Protein AF-A0A9D8Q137-F1 (afdb_monomer_lite)

Radius of gyration: 31.07 Å; chains: 1; bounding box: 87×52×89 Å

Structure (mmCIF, N/CA/C/O backbone):
data_AF-A0A9D8Q137-F1
#
_entry.id   AF-A0A9D8Q137-F1
#
loop_
_atom_site.group_PDB
_atom_site.id
_atom_site.type_symbol
_atom_site.label_atom_id
_atom_site.label_alt_id
_atom_site.label_comp_id
_atom_site.label_asym_id
_atom_site.label_entity_id
_atom_site.label_seq_id
_atom_site.pdbx_PDB_ins_code
_atom_site.Cartn_x
_atom_site.Cartn_y
_atom_site.Cartn_z
_atom_site.occupancy
_atom_site.B_iso_or_equiv
_atom_site.auth_seq_id
_atom_site.auth_comp_id
_atom_site.auth_asym_id
_atom_site.auth_atom_id
_atom_site.pdbx_PDB_model_num
ATOM 1 N N . MET A 1 1 ? -63.002 -9.774 61.969 1.00 36.59 1 MET A N 1
ATOM 2 C CA . MET A 1 1 ? -63.591 -11.064 61.534 1.00 36.59 1 MET A CA 1
ATOM 3 C C . MET A 1 1 ? -62.471 -11.811 60.806 1.00 36.59 1 MET A C 1
ATOM 5 O O . MET A 1 1 ? -61.894 -11.196 59.925 1.00 36.59 1 MET A O 1
ATOM 9 N N . ALA A 1 2 ? -61.926 -12.956 61.251 1.00 32.28 2 ALA A N 1
ATOM 10 C CA . ALA A 1 2 ? -62.567 -14.233 61.647 1.00 32.28 2 ALA A CA 1
ATOM 11 C C . ALA A 1 2 ? -63.327 -14.872 60.452 1.00 32.28 2 ALA A C 1
ATOM 13 O O . ALA A 1 2 ? -64.038 -14.122 59.797 1.00 32.28 2 ALA A O 1
ATOM 14 N N . ALA A 1 3 ? -63.298 -16.176 60.108 1.00 35.38 3 ALA A N 1
ATOM 15 C CA . ALA A 1 3 ? -62.565 -17.387 60.563 1.00 35.38 3 ALA A CA 1
ATOM 16 C C . ALA A 1 3 ? -62.717 -18.516 59.467 1.00 35.38 3 ALA A C 1
ATOM 18 O O . ALA A 1 3 ? -63.453 -18.278 58.517 1.00 35.38 3 ALA A O 1
ATOM 19 N N . THR A 1 4 ? -62.146 -19.743 59.474 1.00 35.78 4 THR A N 1
ATOM 20 C CA . THR A 1 4 ? -61.177 -20.426 60.367 1.00 35.78 4 THR A CA 1
ATOM 21 C C . THR A 1 4 ? -60.443 -21.627 59.692 1.00 35.78 4 THR A C 1
ATOM 23 O O . THR A 1 4 ? -61.055 -22.376 58.943 1.00 35.78 4 THR A O 1
ATOM 26 N N . ILE A 1 5 ? -59.143 -21.803 59.988 1.00 37.25 5 ILE A N 1
ATOM 27 C CA . ILE A 1 5 ? -58.414 -23.015 60.473 1.00 37.25 5 ILE A CA 1
ATOM 28 C C . ILE A 1 5 ? -58.848 -24.464 60.073 1.00 37.25 5 ILE A C 1
ATOM 30 O O . ILE A 1 5 ? -60.002 -24.838 60.243 1.00 37.25 5 ILE A O 1
ATOM 34 N N . ARG A 1 6 ? -57.806 -25.309 59.845 1.00 34.94 6 ARG A N 1
ATOM 35 C CA . ARG A 1 6 ? -57.633 -26.806 59.849 1.00 34.94 6 ARG A CA 1
ATOM 36 C C . ARG A 1 6 ? -57.334 -27.433 58.469 1.00 34.94 6 ARG A C 1
ATOM 38 O O . ARG A 1 6 ? -57.870 -26.987 57.471 1.00 34.94 6 ARG A O 1
ATOM 45 N N . ALA A 1 7 ? -56.470 -28.453 58.356 1.00 33.91 7 ALA A N 1
ATOM 46 C CA . ALA A 1 7 ? -55.982 -29.386 59.388 1.00 33.91 7 ALA A CA 1
ATOM 47 C C . ALA A 1 7 ? -54.449 -29.600 59.430 1.00 33.91 7 ALA A C 1
ATOM 49 O O . ALA A 1 7 ? -53.729 -29.318 58.479 1.00 33.91 7 ALA A O 1
ATOM 50 N N . LEU A 1 8 ? -53.978 -30.119 60.572 1.00 36.03 8 LEU A N 1
ATOM 51 C CA . LEU A 1 8 ? -52.586 -30.472 60.873 1.00 36.03 8 LEU A CA 1
ATOM 52 C C . LEU A 1 8 ? -52.373 -31.992 60.806 1.00 36.03 8 LEU A C 1
ATOM 54 O O . LEU A 1 8 ? -53.155 -32.740 61.389 1.00 36.03 8 LEU A O 1
ATOM 58 N N . ALA A 1 9 ? -51.241 -32.409 60.242 1.00 35.03 9 ALA A N 1
ATOM 59 C CA . ALA A 1 9 ? -50.526 -33.648 60.561 1.00 35.03 9 ALA A CA 1
ATOM 60 C C . ALA A 1 9 ? -49.018 -33.395 60.308 1.00 35.03 9 ALA A C 1
ATOM 62 O O . ALA A 1 9 ? -48.677 -32.643 59.404 1.00 35.03 9 ALA A O 1
ATOM 63 N N . GLY A 1 10 ? -48.053 -33.938 61.055 1.00 30.39 10 GLY A N 1
ATOM 64 C CA . GLY A 1 10 ? -48.200 -34.865 62.179 1.00 30.39 10 GLY A CA 1
ATOM 65 C C . GLY A 1 10 ? -46.894 -35.290 62.876 1.00 30.39 10 GLY A C 1
ATOM 66 O O . GLY A 1 10 ? -46.925 -36.327 63.526 1.00 30.39 10 GLY A O 1
ATOM 67 N N . ARG A 1 11 ? -45.799 -34.497 62.813 1.00 36.78 11 ARG A N 1
ATOM 68 C CA . ARG A 1 11 ? -44.490 -34.741 63.498 1.00 36.78 11 ARG A CA 1
ATOM 69 C C . ARG A 1 11 ? -43.723 -36.011 63.020 1.00 36.78 11 ARG A C 1
ATOM 71 O O . ARG A 1 11 ? -44.287 -36.763 62.233 1.00 36.78 11 ARG A O 1
ATOM 78 N N . PRO A 1 12 ? -42.452 -36.261 63.436 1.00 42.50 12 PRO A N 1
ATOM 79 C CA . PRO A 1 12 ? -41.599 -35.530 64.389 1.00 42.50 12 PRO A CA 1
ATOM 80 C C . PRO A 1 12 ? -40.265 -34.998 63.817 1.00 42.50 12 PRO A C 1
ATOM 82 O O . PRO A 1 12 ? -39.946 -35.157 62.644 1.00 42.50 12 PRO A O 1
ATOM 85 N N . ALA A 1 13 ? -39.491 -34.334 64.681 1.00 39.62 13 ALA A N 1
ATOM 86 C CA . ALA A 1 13 ? -38.159 -33.821 64.377 1.00 39.62 13 ALA A CA 1
ATOM 87 C C . ALA A 1 13 ? -37.091 -34.929 64.384 1.00 39.62 13 ALA A C 1
ATOM 89 O O . ALA A 1 13 ? -37.091 -35.783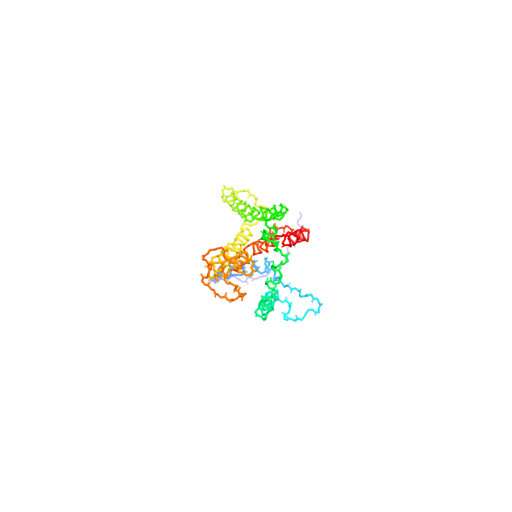 65.268 1.00 39.62 13 ALA A O 1
ATOM 90 N N . GLY A 1 14 ? -36.134 -34.838 63.460 1.00 31.19 14 GLY A N 1
ATOM 91 C CA . GLY A 1 14 ? -34.871 -35.572 63.497 1.00 31.19 14 GLY A CA 1
ATOM 92 C C . GLY A 1 14 ? -33.717 -34.615 63.209 1.00 31.19 14 GLY A C 1
ATOM 93 O O . GLY A 1 14 ? -33.717 -33.952 62.173 1.00 31.19 14 GLY A O 1
ATOM 94 N N . LEU A 1 15 ? -32.748 -34.518 64.126 1.00 38.09 15 LEU A N 1
ATOM 95 C CA . LEU A 1 15 ? -31.484 -33.838 63.842 1.00 38.09 15 LEU A CA 1
ATOM 96 C C . LEU A 1 15 ? -30.715 -34.646 62.792 1.00 38.09 15 LEU A C 1
ATOM 98 O O . LEU A 1 15 ? -30.346 -35.789 63.048 1.00 38.09 15 LEU A O 1
ATOM 102 N N . ALA A 1 16 ? -30.401 -34.020 61.662 1.00 33.78 16 ALA A N 1
ATOM 103 C CA . ALA A 1 16 ? -29.411 -34.518 60.719 1.00 33.78 16 ALA A CA 1
ATOM 104 C C . ALA A 1 16 ? -28.437 -33.383 60.378 1.00 33.78 16 ALA A C 1
ATOM 106 O O . ALA A 1 16 ? -28.690 -32.563 59.496 1.00 33.78 16 ALA A O 1
ATOM 107 N N . LEU A 1 17 ? -27.311 -33.335 61.098 1.00 38.94 17 LEU A N 1
ATOM 108 C CA . LEU A 1 17 ? -26.120 -32.631 60.625 1.00 38.94 17 LEU A CA 1
ATOM 109 C C . LEU A 1 17 ? -25.660 -33.349 59.348 1.00 38.94 17 LEU A C 1
ATOM 111 O O . LEU A 1 17 ? -25.137 -34.458 59.418 1.00 38.94 17 LEU A O 1
ATOM 115 N N . GLY A 1 18 ? -25.898 -32.743 58.187 1.00 31.38 18 GLY A N 1
ATOM 116 C CA . GLY A 1 18 ? -25.672 -33.379 56.891 1.00 31.38 18 GLY A CA 1
ATOM 117 C C . GLY A 1 18 ? -25.216 -32.377 55.843 1.00 31.38 18 GLY A C 1
ATOM 118 O O . GLY A 1 18 ? -26.040 -31.848 55.112 1.00 31.38 18 GLY A O 1
ATOM 119 N N . LEU A 1 19 ? -23.902 -32.135 55.817 1.00 33.25 19 LEU A N 1
ATOM 120 C CA . LEU A 1 19 ? -23.109 -31.631 54.686 1.00 33.25 19 LEU A CA 1
ATOM 121 C C . LEU A 1 19 ? -23.811 -30.636 53.740 1.00 33.25 19 LEU A C 1
ATOM 123 O O . LEU A 1 19 ? -24.444 -31.017 52.755 1.00 33.25 19 LEU A O 1
ATOM 127 N N . LEU A 1 20 ? -23.551 -29.343 53.966 1.00 33.53 20 LEU A N 1
ATOM 128 C CA . LEU A 1 20 ? -23.600 -28.346 52.893 1.00 33.53 20 LEU A CA 1
ATOM 129 C C . LEU A 1 20 ? -22.792 -28.875 51.691 1.00 33.53 20 LEU A C 1
ATOM 131 O O . LEU A 1 20 ? -21.626 -29.236 51.886 1.00 33.53 20 LEU A O 1
ATOM 135 N N . PRO A 1 21 ? -23.343 -28.904 50.463 1.00 38.97 21 PRO A N 1
ATOM 136 C CA . PRO A 1 21 ? -22.529 -29.178 49.292 1.00 38.97 21 PRO A CA 1
ATOM 137 C C . PRO A 1 21 ? -21.500 -28.053 49.161 1.00 38.97 21 PRO A C 1
ATOM 139 O O . PRO A 1 21 ? -21.859 -26.885 49.000 1.00 38.97 21 PRO A O 1
ATOM 142 N N . LEU A 1 22 ? -20.217 -28.409 49.257 1.00 42.88 22 LEU A N 1
ATOM 143 C CA . LEU A 1 22 ? -19.108 -27.506 48.960 1.00 42.88 22 LEU A CA 1
ATOM 144 C C . LEU A 1 22 ? -19.252 -27.044 47.509 1.00 42.88 22 LEU A C 1
ATOM 146 O O . LEU A 1 22 ? -19.010 -27.798 46.570 1.00 42.88 22 LEU A O 1
ATOM 150 N N . TYR A 1 23 ? -19.711 -25.806 47.353 1.00 43.03 23 TYR A N 1
ATOM 151 C CA . TYR A 1 23 ? -20.016 -25.202 46.067 1.00 43.03 23 TYR A CA 1
ATOM 152 C C . TYR A 1 23 ? -18.701 -24.928 45.328 1.00 43.03 23 TYR A C 1
ATOM 154 O O . TYR A 1 23 ? -17.979 -23.984 45.657 1.00 43.03 23 TYR A O 1
ATOM 162 N N . ASP A 1 24 ? -18.353 -25.800 44.379 1.00 48.34 24 ASP A N 1
ATOM 163 C CA . ASP A 1 24 ? -17.080 -25.744 43.657 1.00 48.34 24 ASP A CA 1
ATOM 164 C C . ASP A 1 24 ? -17.042 -24.549 42.695 1.00 48.34 24 ASP A C 1
ATOM 166 O O . ASP A 1 24 ? -17.428 -24.622 41.526 1.00 48.34 24 ASP A O 1
ATOM 170 N N . GLY A 1 25 ? -16.556 -23.422 43.216 1.00 48.81 25 GLY A N 1
ATOM 171 C CA . GLY A 1 25 ? -16.445 -22.155 42.499 1.00 48.81 25 GLY A CA 1
ATOM 172 C C . GLY A 1 25 ? -15.490 -22.165 41.301 1.00 48.81 25 GLY A C 1
ATOM 173 O O . GLY A 1 25 ? -15.373 -21.136 40.639 1.00 48.81 25 GLY A O 1
ATOM 174 N N . ARG A 1 26 ? -14.813 -23.284 40.992 1.00 50.44 26 ARG A N 1
ATOM 175 C CA . ARG A 1 26 ? -13.963 -23.387 39.795 1.00 50.44 26 ARG A CA 1
ATOM 176 C C . ARG A 1 26 ? -14.769 -23.454 38.499 1.00 50.44 26 ARG A C 1
ATOM 178 O O . ARG A 1 26 ? -14.399 -22.837 37.512 1.00 50.44 26 ARG A O 1
ATOM 185 N N . ASN A 1 27 ? -15.917 -24.120 38.520 1.00 47.31 27 ASN A N 1
ATOM 186 C CA . ASN A 1 27 ? -16.646 -24.414 37.282 1.00 47.31 27 ASN A CA 1
ATOM 187 C C . ASN A 1 27 ? -17.484 -23.216 36.792 1.00 47.31 27 ASN A C 1
ATOM 189 O O . ASN A 1 27 ? -17.861 -23.149 35.626 1.00 47.31 27 ASN A O 1
ATOM 193 N N . LEU A 1 28 ? -17.741 -22.237 37.672 1.00 49.06 28 LEU A N 1
ATOM 194 C CA . LEU A 1 28 ? -18.521 -21.035 37.361 1.00 49.06 28 LEU A CA 1
ATOM 195 C C . LEU A 1 28 ? -17.755 -20.007 36.528 1.00 49.06 28 LEU A C 1
ATOM 197 O O . LEU A 1 28 ? -18.359 -19.355 35.675 1.00 49.06 28 LEU A O 1
ATOM 201 N N . TRP A 1 29 ? -16.446 -19.837 36.745 1.00 45.03 29 TRP A N 1
ATOM 202 C CA . TRP A 1 29 ? -15.663 -18.921 35.910 1.00 45.03 29 TRP A CA 1
ATOM 203 C C . TRP A 1 29 ? -15.412 -19.522 34.522 1.00 45.03 29 TRP A C 1
ATOM 205 O O . TRP A 1 29 ? -15.543 -18.800 33.537 1.00 45.03 29 TRP A O 1
ATOM 215 N N . GLU A 1 30 ? -15.184 -20.836 34.420 1.00 49.31 30 GLU A N 1
ATOM 216 C CA . GLU A 1 30 ? -15.087 -21.540 33.132 1.00 49.31 30 GLU A CA 1
ATOM 217 C C . GLU A 1 30 ? -16.387 -21.436 32.329 1.00 49.31 30 GLU A C 1
ATOM 219 O O . GLU A 1 30 ? -16.361 -21.011 31.174 1.00 49.31 30 GLU A O 1
ATOM 224 N N . SER A 1 31 ? -17.542 -21.733 32.941 1.00 51.22 31 SER A N 1
ATOM 225 C CA . SER A 1 31 ? -18.831 -21.648 32.248 1.00 51.22 31 SER A CA 1
ATOM 226 C C . SER A 1 31 ? -19.196 -20.218 31.844 1.00 51.22 31 SER A C 1
ATOM 228 O O . SER A 1 31 ? -19.764 -20.025 30.773 1.00 51.22 31 SER A O 1
ATOM 230 N N . THR A 1 32 ? -18.853 -19.214 32.663 1.00 51.50 32 THR A N 1
ATOM 231 C CA . THR A 1 32 ? -19.157 -17.800 32.369 1.00 51.50 32 THR A CA 1
ATOM 232 C C . THR A 1 32 ? -18.240 -17.223 31.287 1.00 51.50 32 THR A C 1
ATOM 234 O O . THR A 1 32 ? -18.702 -16.441 30.457 1.00 51.50 32 THR A O 1
ATOM 237 N N . LEU A 1 33 ? -16.960 -17.617 31.246 1.00 50.56 33 LEU A N 1
ATOM 238 C CA . LEU A 1 33 ? -16.062 -17.263 30.140 1.00 50.56 33 LEU A CA 1
ATOM 239 C C . LEU A 1 33 ? -16.503 -17.952 28.842 1.00 50.56 33 LEU A C 1
ATOM 241 O O . LEU A 1 33 ? -16.681 -17.279 27.829 1.00 50.56 33 LEU A O 1
ATOM 245 N N . ALA A 1 34 ? -16.784 -19.258 28.886 1.00 50.06 34 ALA A N 1
ATOM 246 C CA . ALA A 1 34 ? -17.213 -20.021 27.716 1.00 50.06 34 ALA A CA 1
ATOM 247 C C . ALA A 1 34 ? -18.549 -19.530 27.124 1.00 50.06 34 ALA A C 1
ATOM 249 O O . ALA A 1 34 ? -18.701 -19.513 25.902 1.00 50.06 34 ALA A O 1
ATOM 250 N N . SER A 1 35 ? -19.510 -19.098 27.953 1.00 47.03 35 SER A N 1
ATOM 251 C CA . SER A 1 35 ? -20.745 -18.472 27.462 1.00 47.03 35 SER A CA 1
ATOM 252 C C . SER A 1 35 ? -20.506 -17.047 26.956 1.00 47.03 35 SER A C 1
ATOM 254 O O . SER A 1 35 ? -20.995 -16.697 25.883 1.00 47.03 35 SER A O 1
ATOM 256 N N . SER A 1 36 ? -19.711 -16.241 27.675 1.00 52.34 36 SER A N 1
ATOM 257 C CA . SER A 1 36 ? -19.356 -14.876 27.263 1.00 52.34 36 SER A CA 1
ATOM 258 C C . SER A 1 36 ? -18.696 -14.852 25.887 1.00 52.34 36 SER A C 1
ATOM 260 O O . SER A 1 36 ? -19.108 -14.066 25.039 1.00 52.34 36 SER A O 1
ATOM 262 N N . ASP A 1 37 ? -17.698 -15.700 25.643 1.00 50.69 37 ASP A N 1
ATOM 263 C CA . ASP A 1 37 ? -16.962 -15.693 24.377 1.00 50.69 37 ASP A CA 1
ATOM 264 C C . ASP A 1 37 ? -17.820 -16.212 23.216 1.00 50.69 37 ASP A C 1
ATOM 266 O O . ASP A 1 37 ? -17.774 -15.650 22.120 1.00 50.69 37 ASP A O 1
ATOM 270 N N . ARG A 1 38 ? -18.672 -17.220 23.459 1.00 44.97 38 ARG A N 1
ATOM 271 C CA . ARG A 1 38 ? -19.523 -17.821 22.420 1.00 44.97 38 ARG A CA 1
ATOM 272 C C . ARG A 1 38 ? -20.711 -16.947 22.007 1.00 44.97 38 ARG A C 1
ATOM 274 O O . ARG A 1 38 ? -21.119 -17.007 20.852 1.00 44.97 38 ARG A O 1
ATOM 281 N N . GLU A 1 39 ? -21.252 -16.129 22.910 1.00 51.50 39 GLU A N 1
ATOM 282 C CA . GLU A 1 39 ? -22.278 -15.131 22.562 1.00 51.50 39 GLU A CA 1
ATOM 283 C C . GLU A 1 39 ? -21.678 -13.833 21.997 1.00 51.50 39 GLU A C 1
ATOM 285 O O . GLU A 1 39 ? -22.301 -13.166 21.171 1.00 51.50 39 GLU A O 1
ATOM 290 N N . ARG A 1 40 ? -20.460 -13.463 22.415 1.00 50.62 40 ARG A N 1
ATOM 291 C CA . ARG A 1 40 ? -19.784 -12.224 21.985 1.00 50.62 40 ARG A CA 1
ATOM 292 C C . ARG A 1 40 ? -19.142 -12.331 20.606 1.00 50.62 40 ARG A C 1
ATOM 294 O O . ARG A 1 40 ? -19.047 -11.324 19.906 1.00 50.62 40 ARG A O 1
ATOM 301 N N . PHE A 1 41 ? -18.739 -13.536 20.216 1.00 47.53 41 PHE A N 1
ATOM 302 C CA . PHE A 1 41 ? -18.266 -13.856 18.877 1.00 47.53 41 PHE A CA 1
ATOM 303 C C . PHE A 1 41 ? -19.142 -14.970 18.291 1.00 47.53 41 PHE A C 1
ATOM 305 O O . PHE A 1 41 ? -18.738 -16.136 18.319 1.00 47.53 41 PHE A O 1
ATOM 312 N N . PRO A 1 42 ? -20.331 -14.649 17.735 1.00 51.66 42 PRO A N 1
ATOM 313 C CA . PRO A 1 42 ? -20.966 -15.577 16.809 1.00 51.66 42 PRO A CA 1
ATOM 314 C C . PRO A 1 42 ? -19.930 -15.929 15.740 1.00 51.66 42 PRO A C 1
ATOM 316 O O . PRO A 1 42 ? -19.272 -15.025 15.215 1.00 51.66 42 PRO A O 1
ATOM 319 N N . GLU A 1 43 ? -19.754 -17.222 15.446 1.00 50.88 43 GLU A N 1
ATOM 320 C CA . GLU A 1 43 ? -18.859 -17.660 14.373 1.00 50.88 43 GLU A CA 1
ATOM 321 C C . GLU A 1 43 ? -19.176 -16.837 13.126 1.00 50.88 43 GLU A C 1
ATOM 323 O O . GLU A 1 43 ? -20.274 -16.948 12.572 1.00 50.88 43 GLU A O 1
ATOM 328 N N . ILE A 1 44 ? -18.226 -16.003 12.694 1.00 52.84 44 ILE A N 1
ATOM 329 C CA . ILE A 1 44 ? -18.363 -15.225 11.465 1.00 52.84 44 ILE A CA 1
ATOM 330 C C . ILE A 1 44 ? -18.176 -16.214 10.318 1.00 52.84 44 ILE A C 1
ATOM 332 O O . ILE A 1 44 ? -17.108 -16.322 9.716 1.00 52.84 44 ILE A O 1
ATOM 336 N N . ARG A 1 45 ? -19.230 -16.987 10.051 1.00 50.72 45 ARG A N 1
ATOM 337 C CA . ARG A 1 45 ? -19.339 -17.793 8.849 1.00 50.72 45 ARG A CA 1
ATOM 338 C C . ARG A 1 45 ? -19.431 -16.815 7.700 1.00 50.72 45 ARG A C 1
ATOM 340 O O . ARG A 1 45 ? -20.441 -16.143 7.506 1.00 50.72 45 ARG A O 1
ATOM 347 N N . PHE A 1 46 ? -18.339 -16.739 6.953 1.00 56.81 46 PHE A N 1
ATOM 348 C CA . PHE A 1 46 ? -18.370 -16.257 5.589 1.00 56.81 46 PHE A CA 1
ATOM 349 C C . PHE A 1 46 ? -19.265 -17.217 4.805 1.00 56.81 46 PHE A C 1
ATOM 351 O O . PHE A 1 46 ? -18.800 -18.239 4.309 1.00 56.81 46 PHE A O 1
ATOM 358 N N . GLU A 1 47 ? -20.564 -16.919 4.765 1.00 61.97 47 GLU A N 1
ATOM 359 C CA . GLU A 1 47 ? -21.506 -17.575 3.863 1.00 61.97 47 GLU A CA 1
ATOM 360 C C . GLU A 1 47 ? -20.974 -17.363 2.436 1.00 61.97 47 GLU A C 1
ATOM 362 O O . GLU A 1 47 ? -20.869 -16.212 1.992 1.00 61.97 47 GLU A O 1
ATOM 367 N N . PRO A 1 48 ? -20.560 -18.428 1.725 1.00 63.72 48 PRO A N 1
ATOM 368 C CA . PRO A 1 48 ? -20.019 -18.279 0.384 1.00 63.72 48 PRO A CA 1
ATOM 369 C C . PRO A 1 48 ? -21.107 -17.741 -0.542 1.00 63.72 48 PRO A C 1
ATOM 371 O O . PRO A 1 48 ? -22.285 -18.057 -0.368 1.00 63.72 48 PRO A O 1
ATOM 374 N N . TYR A 1 49 ? -20.727 -16.977 -1.570 1.00 68.31 49 TYR A N 1
ATOM 375 C CA . TYR A 1 49 ? -21.692 -16.593 -2.602 1.00 68.31 49 TYR A CA 1
ATOM 376 C C . TYR A 1 49 ? -22.379 -17.852 -3.166 1.00 68.31 49 TYR A C 1
ATOM 378 O O . TYR A 1 49 ? -21.684 -18.825 -3.478 1.00 68.31 49 TYR A O 1
ATOM 386 N N . PRO A 1 50 ? -23.719 -17.866 -3.303 1.00 72.69 50 PRO A N 1
ATOM 387 C CA . PRO A 1 50 ? -24.439 -19.048 -3.760 1.00 72.69 50 PRO A CA 1
ATOM 388 C C . PRO A 1 50 ? -23.942 -19.474 -5.148 1.00 72.69 50 PRO A C 1
ATOM 390 O O . PRO A 1 50 ? -23.934 -18.680 -6.087 1.00 72.69 50 PRO A O 1
ATOM 393 N N . GLY A 1 51 ? -23.500 -20.730 -5.260 1.00 76.94 51 GLY A N 1
ATOM 394 C CA . GLY A 1 51 ? -22.876 -21.287 -6.468 1.00 76.94 51 GLY A CA 1
ATOM 395 C C . GLY A 1 51 ? -21.342 -21.208 -6.520 1.00 76.94 51 GLY A C 1
ATOM 396 O O . GLY A 1 51 ? -20.751 -21.723 -7.467 1.00 76.94 51 GLY A O 1
ATOM 397 N N . CYS A 1 52 ? -20.674 -20.617 -5.524 1.00 76.12 52 CYS A N 1
ATOM 398 C CA . CYS A 1 52 ? -19.211 -20.621 -5.441 1.00 76.12 52 CYS A CA 1
ATOM 399 C C . CYS A 1 52 ? -18.681 -22.037 -5.108 1.00 76.12 52 CYS A C 1
ATOM 401 O O . CYS A 1 52 ? -19.179 -22.654 -4.162 1.00 76.12 52 CYS A O 1
ATOM 403 N N . PRO A 1 53 ? -17.680 -22.583 -5.833 1.00 82.31 53 PRO A N 1
ATOM 404 C CA . PRO A 1 53 ? -17.088 -23.873 -5.486 1.00 82.31 53 PRO A CA 1
ATOM 405 C C . PRO A 1 53 ? -16.364 -23.794 -4.128 1.00 82.31 53 PRO A C 1
ATOM 407 O O . PRO A 1 53 ? -15.777 -22.758 -3.813 1.00 82.31 53 PRO A O 1
ATOM 410 N N . PRO A 1 54 ? -16.324 -24.882 -3.333 1.00 77.44 54 PRO A N 1
ATOM 411 C CA . PRO A 1 54 ? -15.859 -24.839 -1.941 1.00 77.44 54 PRO A CA 1
ATOM 412 C C . PRO A 1 54 ? -14.399 -24.387 -1.781 1.00 77.44 54 PRO A C 1
ATOM 414 O O . PRO A 1 54 ? -14.058 -23.777 -0.775 1.00 77.44 54 PRO A O 1
ATOM 417 N N . LEU A 1 55 ? -13.546 -24.605 -2.788 1.00 77.94 55 LEU A N 1
ATOM 418 C CA . LEU A 1 55 ? -12.165 -24.102 -2.802 1.00 77.94 55 LEU A CA 1
ATOM 419 C C . LEU A 1 55 ? -12.087 -22.562 -2.835 1.00 77.94 55 LEU A C 1
ATOM 421 O O . LEU A 1 55 ? -11.136 -21.983 -2.324 1.00 77.94 55 LEU A O 1
ATOM 425 N N . LEU A 1 56 ? -13.081 -21.894 -3.428 1.00 80.94 56 LEU A N 1
ATOM 426 C CA . LEU A 1 56 ? -13.169 -20.434 -3.523 1.00 80.94 56 LEU A CA 1
ATOM 427 C C . LEU A 1 56 ? -14.084 -19.825 -2.447 1.00 80.94 56 LEU A C 1
ATOM 429 O O . LEU A 1 56 ? -14.360 -18.628 -2.495 1.00 80.94 56 LEU A O 1
ATOM 433 N N . ALA A 1 57 ? -14.550 -20.612 -1.473 1.00 81.56 57 ALA A N 1
ATOM 434 C CA . ALA A 1 57 ? -15.297 -20.100 -0.324 1.00 81.56 57 ALA A CA 1
ATOM 435 C C . ALA A 1 57 ? -14.402 -19.324 0.661 1.00 81.56 57 ALA A C 1
ATOM 437 O O . ALA A 1 57 ? -14.844 -18.343 1.255 1.00 81.56 57 ALA A O 1
ATOM 438 N N . ASP A 1 58 ? -13.148 -19.753 0.824 1.00 84.19 58 ASP A N 1
ATOM 439 C CA . ASP A 1 58 ? -12.212 -19.193 1.800 1.00 84.19 58 ASP A CA 1
ATOM 440 C C . ASP A 1 58 ? -11.398 -18.020 1.196 1.00 84.19 58 ASP A C 1
ATOM 442 O O . ASP A 1 58 ? -10.688 -18.211 0.200 1.00 84.19 58 ASP A O 1
ATOM 446 N N . PRO A 1 59 ? -11.447 -16.804 1.782 1.00 84.38 59 PRO A N 1
ATOM 447 C CA . PRO A 1 59 ? -10.709 -15.643 1.280 1.00 84.38 59 PRO A CA 1
ATOM 448 C C . PRO A 1 59 ? -9.180 -15.785 1.384 1.00 84.38 59 PRO A C 1
ATOM 450 O O . PRO A 1 59 ? -8.458 -15.164 0.602 1.00 84.38 59 PRO A O 1
ATOM 453 N N . ILE A 1 60 ? -8.660 -16.605 2.302 1.00 88.44 60 ILE A N 1
ATOM 454 C CA . ILE A 1 60 ? -7.227 -16.921 2.394 1.00 88.44 60 ILE A CA 1
ATOM 455 C C . ILE A 1 60 ? -6.828 -17.774 1.191 1.00 88.44 60 ILE A C 1
ATOM 457 O O . ILE A 1 60 ? -5.830 -17.478 0.533 1.00 88.44 60 ILE A O 1
ATOM 461 N N . VAL A 1 61 ? -7.635 -18.782 0.844 1.00 89.69 61 VAL A N 1
ATOM 462 C CA . VAL A 1 61 ? -7.394 -19.625 -0.338 1.00 89.69 61 VAL A CA 1
ATOM 463 C C . VAL A 1 61 ? -7.482 -18.798 -1.623 1.00 89.69 61 VAL A C 1
ATOM 465 O O . VAL A 1 61 ? -6.606 -18.925 -2.477 1.00 89.69 61 VAL A O 1
ATOM 468 N N . GLN A 1 62 ? -8.447 -17.877 -1.738 1.00 89.44 62 GLN A N 1
ATOM 469 C CA . GLN A 1 62 ? -8.499 -16.915 -2.850 1.00 89.44 62 GLN A CA 1
ATOM 470 C C . GLN A 1 62 ? -7.208 -16.082 -2.952 1.00 89.44 62 GLN A C 1
ATOM 472 O O . GLN A 1 62 ? -6.615 -15.999 -4.029 1.00 89.44 62 GLN A O 1
ATOM 477 N N . CYS A 1 63 ? -6.732 -15.503 -1.842 1.00 90.94 63 CYS A N 1
ATOM 478 C CA . CYS A 1 63 ? -5.483 -14.734 -1.809 1.00 90.94 63 CYS A CA 1
ATOM 479 C C . CYS A 1 63 ? -4.262 -15.574 -2.219 1.00 90.94 63 CYS A C 1
ATOM 481 O O . CYS A 1 63 ? -3.418 -15.097 -2.978 1.00 90.94 63 CYS A O 1
ATOM 483 N N . LEU A 1 64 ? -4.171 -16.825 -1.755 1.00 93.75 64 LEU A N 1
ATOM 484 C CA . LEU A 1 64 ? -3.085 -17.746 -2.104 1.00 93.75 64 LEU A CA 1
ATOM 485 C C . LEU A 1 64 ? -3.126 -18.157 -3.582 1.00 93.75 64 LEU A C 1
ATOM 487 O O . LEU A 1 64 ? -2.079 -18.185 -4.227 1.00 93.75 64 LEU A O 1
ATOM 491 N N . ILE A 1 65 ? -4.313 -18.413 -4.142 1.00 93.62 65 ILE A N 1
ATOM 492 C CA . ILE A 1 65 ? -4.492 -18.691 -5.574 1.00 93.62 65 ILE A CA 1
ATOM 493 C C . ILE A 1 65 ? -4.067 -17.475 -6.405 1.00 93.62 65 ILE A C 1
ATOM 495 O O . ILE A 1 65 ? -3.293 -17.629 -7.347 1.00 93.62 65 ILE A O 1
ATOM 499 N N . LEU A 1 66 ? -4.509 -16.265 -6.046 1.00 92.88 66 LEU A N 1
ATOM 500 C CA . LEU A 1 66 ? -4.121 -15.034 -6.745 1.00 92.88 66 LEU A CA 1
ATOM 501 C C . LEU A 1 66 ? -2.606 -14.797 -6.685 1.00 92.88 66 LEU A C 1
ATOM 503 O O . LEU A 1 66 ? -1.994 -14.490 -7.711 1.00 92.88 66 LEU A O 1
ATOM 507 N N . LEU A 1 67 ? -1.984 -14.992 -5.517 1.00 92.94 67 LEU A N 1
ATOM 508 C CA . LEU A 1 67 ? -0.533 -14.899 -5.347 1.00 92.94 67 LEU A CA 1
ATOM 509 C C . LEU A 1 67 ? 0.202 -15.925 -6.219 1.00 92.94 67 LEU A C 1
ATOM 511 O O . LEU A 1 67 ? 1.161 -15.567 -6.899 1.00 92.94 67 LEU A O 1
ATOM 515 N N . LEU A 1 68 ? -0.246 -17.182 -6.234 1.00 95.00 68 LEU A N 1
ATOM 516 C CA . LEU A 1 68 ? 0.376 -18.252 -7.015 1.00 95.00 68 LEU A CA 1
ATOM 517 C C . LEU A 1 68 ? 0.235 -18.004 -8.522 1.00 95.00 68 LEU A C 1
ATOM 519 O O . LEU A 1 68 ? 1.233 -18.050 -9.236 1.00 95.00 68 LEU A O 1
ATOM 523 N N . VAL A 1 69 ? -0.969 -17.685 -9.004 1.00 95.44 69 VAL A N 1
ATOM 524 C CA . VAL A 1 69 ? -1.241 -17.437 -10.430 1.00 95.44 69 VAL A CA 1
ATOM 525 C C . VAL A 1 69 ? -0.439 -16.240 -10.942 1.00 95.44 69 VAL A C 1
ATOM 527 O O . VAL A 1 69 ? 0.217 -16.344 -11.979 1.00 95.44 69 VAL A O 1
ATOM 530 N N . THR A 1 70 ? -0.420 -15.125 -10.205 1.00 92.94 70 THR A N 1
ATOM 531 C CA . THR A 1 70 ? 0.378 -13.944 -10.589 1.00 92.94 70 THR A CA 1
ATOM 532 C C . THR A 1 70 ? 1.882 -14.222 -10.542 1.00 92.94 70 THR A C 1
ATOM 534 O O . THR A 1 70 ? 2.607 -13.813 -11.447 1.00 92.94 70 THR A O 1
ATOM 537 N N . SER A 1 71 ? 2.357 -14.976 -9.547 1.00 93.00 71 SER A N 1
ATOM 538 C CA . SER A 1 71 ? 3.770 -15.362 -9.432 1.00 93.00 71 SER A CA 1
ATOM 539 C C . SER A 1 71 ? 4.224 -16.257 -10.583 1.00 93.00 71 SER A C 1
ATOM 541 O O . SER A 1 71 ? 5.249 -15.977 -11.199 1.00 93.00 71 SER A O 1
ATOM 543 N N . VAL A 1 72 ? 3.445 -17.292 -10.917 1.00 94.94 72 VAL A N 1
ATOM 544 C CA . VAL A 1 72 ? 3.719 -18.186 -12.052 1.00 94.94 72 VAL A CA 1
ATOM 545 C C . VAL A 1 72 ? 3.697 -17.408 -13.369 1.00 94.94 72 VAL A C 1
ATOM 547 O O . VAL A 1 72 ? 4.595 -17.582 -14.188 1.00 94.94 72 VAL A O 1
ATOM 550 N N . PHE A 1 73 ? 2.739 -16.495 -13.558 1.00 95.38 73 PHE A N 1
ATOM 551 C CA . PHE A 1 73 ? 2.675 -15.653 -14.753 1.00 95.38 73 PHE A CA 1
ATOM 552 C C . PHE A 1 73 ? 3.949 -14.810 -14.950 1.00 95.38 73 PHE A C 1
ATOM 554 O O . PHE A 1 73 ? 4.547 -14.854 -16.025 1.00 95.38 73 PHE A O 1
ATOM 561 N N . PHE A 1 74 ? 4.416 -14.096 -13.920 1.00 92.25 74 PHE A N 1
ATOM 562 C CA . PHE A 1 74 ? 5.633 -13.277 -14.025 1.00 92.25 74 PHE A CA 1
ATOM 563 C C . PHE A 1 74 ? 6.937 -14.089 -14.077 1.00 92.25 74 PHE A C 1
ATOM 565 O O . PHE A 1 74 ? 7.931 -13.585 -14.600 1.00 92.25 74 PHE A O 1
ATOM 572 N N . LEU A 1 75 ? 6.943 -15.331 -13.580 1.00 91.88 75 LEU A N 1
ATOM 573 C CA . LEU A 1 75 ? 8.060 -16.268 -13.746 1.00 91.88 75 LEU A CA 1
ATOM 574 C C . LEU A 1 75 ? 8.162 -16.803 -15.182 1.00 91.88 75 LEU A C 1
ATOM 576 O O . LEU A 1 75 ? 9.264 -16.902 -15.715 1.00 91.88 75 LEU A O 1
ATOM 580 N N . LEU A 1 76 ? 7.029 -17.124 -15.816 1.00 94.69 76 LEU A N 1
ATOM 581 C CA . LEU A 1 76 ? 6.986 -17.615 -17.199 1.00 94.69 76 LEU A CA 1
ATOM 582 C C . LEU A 1 76 ? 7.188 -16.495 -18.231 1.00 94.69 76 LEU A C 1
ATOM 584 O O . LEU A 1 76 ? 7.801 -16.721 -19.272 1.00 94.69 76 LEU A O 1
ATOM 588 N N . PHE A 1 77 ? 6.696 -15.285 -17.945 1.00 94.44 77 PHE A N 1
ATOM 589 C CA . PHE A 1 77 ? 6.710 -14.152 -18.876 1.00 94.44 77 PHE A CA 1
ATOM 590 C C . PHE A 1 77 ? 7.382 -12.897 -18.279 1.00 94.44 77 PHE A C 1
ATOM 592 O O . PHE A 1 77 ? 6.766 -11.828 -18.225 1.00 94.44 77 PHE A O 1
ATOM 599 N N . PRO A 1 78 ? 8.668 -12.960 -17.873 1.00 89.31 78 PRO A N 1
ATOM 600 C CA . PRO A 1 78 ? 9.359 -11.831 -17.242 1.00 89.31 78 PRO A CA 1
ATOM 601 C C . PRO A 1 78 ? 9.474 -10.601 -18.160 1.00 89.31 78 PRO A C 1
ATOM 603 O O . PRO A 1 78 ? 9.564 -9.472 -17.681 1.00 89.31 78 PRO A O 1
ATOM 606 N N . GLY A 1 79 ? 9.398 -10.791 -19.483 1.00 91.19 79 GLY A N 1
ATOM 607 C CA . GLY A 1 79 ? 9.360 -9.701 -20.462 1.00 91.19 79 GLY A CA 1
ATOM 608 C C . GLY A 1 79 ? 8.125 -8.793 -20.367 1.00 91.19 79 GLY A C 1
ATOM 609 O O . GLY A 1 79 ? 8.181 -7.671 -20.863 1.00 91.19 79 GLY A O 1
ATOM 610 N N . VAL A 1 80 ? 7.037 -9.220 -19.709 1.00 92.56 80 VAL A N 1
ATOM 611 C CA . VAL A 1 80 ? 5.829 -8.392 -19.516 1.00 92.56 80 VAL A CA 1
ATOM 612 C C . VAL A 1 80 ? 6.101 -7.219 -18.568 1.00 92.56 80 VAL A C 1
ATOM 614 O O . VAL A 1 80 ? 5.619 -6.117 -18.815 1.00 92.56 80 VAL A O 1
ATOM 617 N N . ASP A 1 81 ? 6.927 -7.415 -17.536 1.00 88.88 81 ASP A N 1
ATOM 618 C CA . ASP A 1 81 ? 7.350 -6.362 -16.596 1.00 88.88 81 ASP A CA 1
ATOM 619 C C . ASP A 1 81 ? 8.171 -5.267 -17.309 1.00 88.88 81 ASP A C 1
ATOM 621 O O . ASP A 1 81 ? 7.917 -4.072 -17.130 1.00 88.88 81 ASP A O 1
ATOM 625 N N . LEU A 1 82 ? 9.073 -5.672 -18.213 1.00 89.94 82 LEU A N 1
ATOM 626 C CA . LEU A 1 82 ? 9.808 -4.762 -19.097 1.00 89.94 82 LEU A CA 1
ATOM 627 C C . LEU A 1 82 ? 8.884 -4.069 -20.109 1.00 89.94 82 LEU A C 1
ATOM 629 O O . LEU A 1 82 ? 8.966 -2.855 -20.280 1.00 89.94 82 LEU A O 1
ATOM 633 N N . TRP A 1 83 ? 8.001 -4.812 -20.781 1.00 92.25 83 TRP A N 1
ATOM 634 C CA . TRP A 1 83 ? 7.070 -4.253 -21.766 1.00 92.25 83 TRP A CA 1
ATOM 635 C C . TRP A 1 83 ? 6.141 -3.205 -21.144 1.00 92.25 83 TRP A C 1
ATOM 637 O O . TRP A 1 83 ? 6.012 -2.110 -21.685 1.00 92.25 83 TRP A O 1
ATOM 647 N N . PHE A 1 84 ? 5.570 -3.493 -19.973 1.00 91.06 84 PHE A N 1
ATOM 648 C CA . PHE A 1 84 ? 4.713 -2.552 -19.257 1.00 91.06 84 PHE A CA 1
ATOM 649 C C . PHE A 1 84 ? 5.501 -1.330 -18.769 1.00 91.06 84 PHE A C 1
ATOM 651 O O . PHE A 1 84 ? 5.053 -0.198 -18.934 1.00 91.06 84 PHE A O 1
ATOM 658 N N . SER A 1 85 ? 6.720 -1.529 -18.253 1.00 90.31 85 SER A N 1
ATOM 659 C CA . SER A 1 85 ? 7.593 -0.426 -17.830 1.00 90.31 85 SER A CA 1
ATOM 660 C C . SER A 1 85 ? 7.973 0.513 -18.987 1.00 90.31 85 SER A C 1
ATOM 662 O O . SER A 1 85 ? 8.052 1.722 -18.773 1.00 90.31 85 SER A O 1
ATOM 664 N N . ARG A 1 86 ? 8.132 0.000 -20.221 1.00 89.44 86 ARG A N 1
ATOM 665 C CA . ARG A 1 86 ? 8.397 0.814 -21.432 1.00 89.44 86 ARG A CA 1
ATOM 666 C C . ARG A 1 86 ? 7.296 1.826 -21.741 1.00 89.44 86 ARG A C 1
ATOM 668 O O . ARG A 1 86 ? 7.616 2.886 -22.265 1.00 89.44 86 ARG A O 1
ATOM 675 N N . LEU A 1 87 ? 6.041 1.560 -21.371 1.00 89.25 87 LEU A N 1
ATOM 676 C CA . LEU A 1 87 ? 4.920 2.487 -21.595 1.00 89.25 87 LEU A CA 1
ATOM 677 C C . LEU A 1 87 ? 5.065 3.811 -20.822 1.00 89.25 87 LEU A C 1
ATOM 679 O O . LEU A 1 87 ? 4.406 4.794 -21.150 1.00 89.25 87 LEU A O 1
ATOM 683 N N . PHE A 1 88 ? 5.925 3.844 -19.800 1.00 87.69 88 PHE A N 1
ATOM 684 C CA . PHE A 1 88 ? 6.133 5.000 -18.926 1.00 87.69 88 PHE A CA 1
ATOM 685 C C . PHE A 1 88 ? 7.482 5.697 -19.141 1.00 87.69 88 PHE A C 1
ATOM 687 O O . PHE A 1 88 ? 7.811 6.617 -18.386 1.00 87.69 88 PHE A O 1
ATOM 694 N N . VAL A 1 89 ? 8.260 5.276 -20.143 1.00 87.75 89 VAL A N 1
ATOM 695 C CA . VAL A 1 89 ? 9.590 5.812 -20.454 1.00 87.75 89 VAL A CA 1
ATOM 696 C C . VAL A 1 89 ? 9.527 6.719 -21.675 1.00 87.75 89 VAL A C 1
ATOM 698 O O . VAL A 1 89 ? 9.059 6.331 -22.738 1.00 87.75 89 VAL A O 1
ATOM 701 N N . ASP A 1 90 ? 10.027 7.935 -21.500 1.00 84.38 90 ASP A N 1
ATOM 702 C CA . ASP A 1 90 ? 10.111 8.975 -22.517 1.00 84.3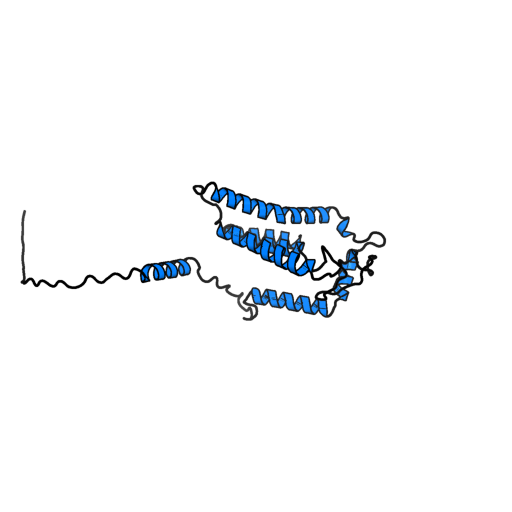8 90 ASP A CA 1
ATOM 703 C C . ASP A 1 90 ? 11.544 9.013 -23.085 1.00 84.38 90 ASP A C 1
ATOM 705 O O . ASP A 1 90 ? 12.496 9.162 -22.301 1.00 84.38 90 ASP A O 1
ATOM 709 N N . PRO A 1 91 ? 11.741 8.856 -24.408 1.00 76.88 91 PRO A N 1
ATOM 710 C CA . PRO A 1 91 ? 13.061 8.897 -25.030 1.00 76.88 91 PRO A CA 1
ATOM 711 C C . PRO A 1 91 ? 13.875 10.131 -24.611 1.00 76.88 91 PRO A C 1
ATOM 713 O O . PRO A 1 91 ? 13.422 11.272 -24.699 1.00 76.88 91 PRO A O 1
ATOM 716 N N . GLY A 1 92 ? 15.092 9.896 -24.112 1.00 72.31 92 GLY A N 1
ATOM 717 C CA . GLY A 1 92 ? 16.011 10.944 -23.646 1.00 72.31 92 GLY A CA 1
ATOM 718 C C . GLY A 1 92 ? 15.663 11.604 -22.302 1.00 72.31 92 GLY A C 1
ATOM 719 O O . GLY A 1 92 ? 16.504 12.314 -21.761 1.00 72.31 92 GLY A O 1
ATOM 720 N N . HIS A 1 93 ? 14.480 11.356 -21.728 1.00 73.06 93 HIS A N 1
ATOM 721 C CA . HIS A 1 93 ? 14.008 12.030 -20.506 1.00 73.06 93 HIS A CA 1
ATOM 722 C C . HIS A 1 93 ? 13.582 11.072 -19.374 1.00 73.06 93 HIS A C 1
ATOM 724 O O . HIS A 1 93 ? 13.063 11.513 -18.341 1.00 73.06 93 HIS A O 1
ATOM 730 N N . GLY A 1 94 ? 13.779 9.763 -19.552 1.00 81.44 94 GLY A N 1
ATOM 731 C CA . GLY A 1 94 ? 13.508 8.741 -18.540 1.00 81.44 94 GLY A CA 1
ATOM 732 C C . GLY A 1 94 ? 12.020 8.602 -18.192 1.00 81.44 94 GLY A C 1
ATOM 733 O O . GLY A 1 94 ? 11.137 8.882 -19.001 1.00 81.44 94 GLY A O 1
ATOM 734 N N . PHE A 1 95 ? 11.714 8.154 -16.973 1.00 82.31 95 PHE A N 1
ATOM 735 C CA . PHE A 1 95 ? 10.337 7.842 -16.572 1.00 82.31 95 PHE A CA 1
ATOM 736 C C . PHE A 1 95 ? 9.442 9.097 -16.494 1.00 82.31 95 PHE A C 1
ATOM 738 O O . PHE A 1 95 ? 9.604 9.959 -15.625 1.00 82.31 95 PHE A O 1
ATOM 745 N N . ALA A 1 96 ? 8.447 9.181 -17.381 1.00 81.00 96 ALA A N 1
ATOM 746 C CA . ALA A 1 96 ? 7.551 10.329 -17.534 1.00 81.00 96 ALA A CA 1
ATOM 747 C C . ALA A 1 96 ? 6.644 10.547 -16.311 1.00 81.00 96 ALA A C 1
ATOM 749 O O . ALA A 1 96 ? 6.430 11.681 -15.881 1.00 81.00 96 ALA A O 1
ATOM 750 N N . VAL A 1 97 ? 6.161 9.460 -15.696 1.00 79.75 97 VAL A N 1
ATOM 751 C CA . VAL A 1 97 ? 5.244 9.492 -14.537 1.00 79.75 97 VAL A CA 1
ATOM 752 C C . VAL A 1 97 ? 5.830 10.285 -13.366 1.00 79.75 97 VAL A C 1
ATOM 754 O O . VAL A 1 97 ? 5.116 11.041 -12.710 1.00 79.75 97 VAL A O 1
ATOM 757 N N . GLY A 1 98 ? 7.148 10.197 -13.149 1.00 77.69 98 GLY A N 1
ATOM 758 C CA . GLY A 1 98 ? 7.850 10.953 -12.108 1.00 77.69 98 GLY A CA 1
ATOM 759 C C . GLY A 1 98 ? 7.893 12.469 -12.343 1.00 77.69 98 GLY A C 1
ATOM 760 O O . GLY A 1 98 ? 8.206 13.221 -11.419 1.00 77.69 98 GLY A O 1
ATOM 761 N N . ARG A 1 99 ? 7.569 12.952 -13.549 1.00 82.25 99 ARG A N 1
ATOM 762 C CA . ARG A 1 99 ? 7.508 14.385 -13.876 1.00 82.25 99 ARG A CA 1
ATOM 763 C C . ARG A 1 99 ? 6.103 14.969 -13.700 1.00 82.25 99 ARG A C 1
ATOM 765 O O . ARG A 1 99 ? 6.005 16.112 -13.259 1.00 82.25 99 ARG A O 1
ATOM 772 N N . ILE A 1 100 ? 5.049 14.182 -13.926 1.00 87.00 100 ILE A N 1
ATOM 773 C CA . ILE A 1 100 ? 3.640 14.611 -13.862 1.00 87.00 100 ILE A CA 1
ATOM 774 C C . ILE A 1 100 ? 3.254 15.069 -12.433 1.00 87.00 100 ILE A C 1
ATOM 776 O O . ILE A 1 100 ? 3.342 14.273 -11.492 1.00 87.00 100 ILE A O 1
ATOM 780 N N . PRO A 1 101 ? 2.777 16.319 -12.233 1.00 89.19 101 PRO A N 1
ATOM 781 C CA . PRO A 1 101 ? 2.424 16.833 -10.904 1.00 89.19 101 PRO A CA 1
ATOM 782 C C . PRO A 1 101 ? 1.309 16.048 -10.203 1.00 89.19 101 PRO A C 1
ATOM 784 O O . PRO A 1 101 ? 1.393 15.819 -9.000 1.00 89.19 101 PRO A O 1
ATOM 787 N N . PHE A 1 102 ? 0.301 15.583 -10.948 1.00 89.31 102 PHE A N 1
ATOM 788 C CA . PHE A 1 102 ? -0.821 14.811 -10.404 1.00 89.31 102 PHE A CA 1
ATOM 789 C C . PHE A 1 102 ? -0.358 13.545 -9.663 1.00 89.31 102 PHE A C 1
ATOM 791 O O . PHE A 1 102 ? -0.668 13.375 -8.486 1.00 89.31 102 PHE A O 1
ATOM 798 N N . PHE A 1 103 ? 0.465 12.702 -10.298 1.00 87.25 103 PHE A N 1
ATOM 799 C CA . PHE A 1 103 ? 0.974 11.477 -9.667 1.00 87.25 103 PHE A CA 1
ATOM 800 C C . PHE A 1 103 ? 1.921 11.754 -8.492 1.00 87.25 103 PHE A C 1
ATOM 802 O O . PHE A 1 103 ? 1.960 10.971 -7.544 1.00 87.25 103 PHE A O 1
ATOM 809 N N . LYS A 1 104 ? 2.648 12.883 -8.494 1.00 89.12 104 LYS A N 1
ATOM 810 C CA . LYS A 1 104 ? 3.397 13.332 -7.308 1.00 89.12 104 LYS A CA 1
ATOM 811 C C . LYS A 1 104 ? 2.457 13.618 -6.139 1.00 89.12 104 LYS A C 1
ATOM 813 O O . LYS A 1 104 ? 2.657 13.043 -5.077 1.00 89.12 104 LYS A O 1
ATOM 818 N N . VAL A 1 105 ? 1.420 14.431 -6.357 1.00 91.81 105 VAL A N 1
ATOM 819 C CA . VAL A 1 105 ? 0.430 14.783 -5.327 1.00 91.81 105 VAL A CA 1
ATOM 820 C C . VAL A 1 105 ? -0.271 13.537 -4.786 1.00 91.81 105 VAL A C 1
ATOM 822 O O . VAL A 1 105 ? -0.320 13.369 -3.573 1.00 91.81 105 VAL A O 1
ATOM 825 N N . VAL A 1 106 ? -0.729 12.622 -5.646 1.00 90.94 106 VAL A N 1
ATOM 826 C CA . VAL A 1 106 ? -1.345 11.350 -5.218 1.00 90.94 106 VAL A CA 1
ATOM 827 C C . VAL A 1 106 ? -0.391 10.529 -4.341 1.00 90.94 106 VAL A C 1
ATOM 829 O O . VAL A 1 106 ? -0.756 10.138 -3.233 1.00 90.94 106 VAL A O 1
ATOM 832 N N . ARG A 1 107 ? 0.860 10.337 -4.778 1.00 88.25 107 ARG A N 1
ATOM 833 C CA . ARG A 1 107 ? 1.890 9.598 -4.027 1.00 88.25 107 ARG A CA 1
ATOM 834 C C . ARG A 1 107 ? 2.244 10.268 -2.692 1.00 88.25 107 ARG A C 1
ATOM 836 O O . ARG A 1 107 ? 2.525 9.574 -1.715 1.00 88.25 107 ARG A O 1
ATOM 843 N N . ASP A 1 108 ? 2.259 11.598 -2.636 1.00 91.31 108 ASP A N 1
ATOM 844 C CA . ASP A 1 108 ? 2.563 12.355 -1.417 1.00 91.31 108 ASP A CA 1
ATOM 845 C C . ASP A 1 108 ? 1.361 12.410 -0.450 1.00 91.31 108 ASP A C 1
ATOM 847 O O . ASP A 1 108 ? 1.566 12.360 0.765 1.00 91.31 108 ASP A O 1
ATOM 851 N N . ILE A 1 109 ? 0.118 12.383 -0.953 1.00 93.12 109 ILE A N 1
ATOM 852 C CA . ILE A 1 109 ? -1.101 12.153 -0.155 1.00 93.12 109 ILE A CA 1
ATOM 853 C C . ILE A 1 109 ? -1.086 10.745 0.443 1.00 93.12 109 ILE A C 1
ATOM 855 O O . ILE A 1 109 ? -1.249 10.620 1.656 1.00 93.12 109 ILE A O 1
ATOM 859 N N . HIS A 1 110 ? -0.833 9.705 -0.363 1.00 92.50 110 HIS A N 1
ATOM 860 C CA . HIS A 1 110 ? -0.726 8.322 0.118 1.00 92.50 110 HIS A CA 1
ATOM 861 C C . HIS A 1 110 ? 0.320 8.206 1.227 1.00 92.50 110 HIS A C 1
ATOM 863 O O . HIS A 1 110 ? 0.016 7.813 2.354 1.00 92.50 110 HIS A O 1
ATOM 869 N N . ARG A 1 111 ? 1.547 8.670 0.948 1.00 91.12 111 ARG A N 1
ATOM 870 C CA . ARG A 1 111 ? 2.634 8.718 1.932 1.00 91.12 111 ARG A CA 1
ATOM 871 C C . ARG A 1 111 ? 2.194 9.423 3.214 1.00 91.12 111 ARG A C 1
ATOM 873 O O . ARG A 1 111 ? 2.451 8.903 4.295 1.00 91.12 111 ARG A O 1
ATOM 880 N N . SER A 1 112 ? 1.512 10.561 3.106 1.00 92.94 112 SER A N 1
ATOM 881 C CA . SER A 1 112 ? 1.027 11.307 4.271 1.00 92.94 112 SER A CA 1
ATOM 882 C C . SER A 1 112 ? -0.020 10.526 5.067 1.00 92.94 112 SER A C 1
ATOM 884 O O . SER A 1 112 ? 0.113 10.401 6.282 1.00 92.94 112 SER A O 1
ATOM 886 N N . ALA A 1 113 ? -1.005 9.916 4.405 1.00 91.62 113 ALA A N 1
ATOM 887 C CA . ALA A 1 113 ? -2.013 9.080 5.053 1.00 91.62 113 ALA A CA 1
ATOM 888 C C . ALA A 1 113 ? -1.381 7.907 5.827 1.00 91.62 113 ALA A C 1
ATOM 890 O O . ALA A 1 113 ? -1.753 7.660 6.976 1.00 91.62 113 ALA A O 1
ATOM 891 N N . THR A 1 114 ? -0.373 7.243 5.246 1.00 89.56 114 THR A N 1
ATOM 892 C CA . THR A 1 114 ? 0.291 6.078 5.864 1.00 89.56 114 THR A CA 1
ATOM 893 C C . THR A 1 114 ? 1.079 6.376 7.143 1.00 89.56 114 THR A C 1
ATOM 895 O O . THR A 1 114 ? 1.355 5.436 7.884 1.00 89.56 114 THR A O 1
ATOM 898 N N . TRP A 1 115 ? 1.405 7.640 7.456 1.00 91.31 115 TRP A N 1
ATOM 899 C CA . TRP A 1 115 ? 1.987 8.010 8.759 1.00 91.31 115 TRP A CA 1
ATOM 900 C C . TRP A 1 115 ? 1.021 8.799 9.652 1.00 91.31 115 TRP A C 1
ATOM 902 O O . TRP A 1 115 ? 0.977 8.549 10.856 1.00 91.31 115 TRP A O 1
ATOM 912 N N . ILE A 1 116 ? 0.197 9.691 9.088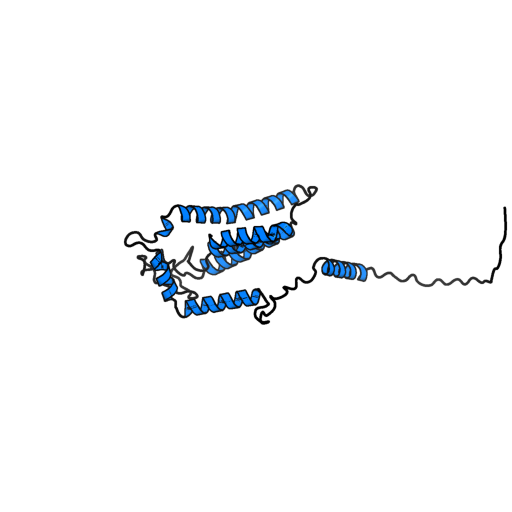 1.00 95.56 116 ILE A N 1
ATOM 913 C CA . ILE A 1 116 ? -0.765 10.500 9.856 1.00 95.56 116 ILE A CA 1
ATOM 914 C C . ILE A 1 116 ? -1.813 9.610 10.529 1.00 95.56 116 ILE A C 1
ATOM 916 O O . ILE A 1 116 ? -2.106 9.810 11.707 1.00 95.56 116 ILE A O 1
ATOM 920 N N . ILE A 1 117 ? -2.360 8.615 9.816 1.00 94.81 117 ILE A N 1
ATOM 921 C CA . ILE A 1 117 ? -3.415 7.752 10.364 1.00 94.81 117 ILE A CA 1
ATOM 922 C C . ILE A 1 117 ? -2.878 6.931 11.555 1.00 94.81 117 ILE A C 1
ATOM 924 O O . ILE A 1 117 ? -3.440 7.072 12.644 1.00 94.81 117 ILE A O 1
ATOM 928 N N . PRO A 1 118 ? -1.764 6.170 11.451 1.00 94.19 118 PRO A N 1
ATOM 929 C CA . PRO A 1 118 ? -1.208 5.445 12.597 1.00 94.19 118 PRO A CA 1
ATOM 930 C C . PRO A 1 118 ? -0.798 6.336 13.774 1.00 94.19 118 PRO A C 1
ATOM 932 O O . PRO A 1 118 ? -1.046 5.975 14.923 1.00 94.19 118 PRO A O 1
ATOM 935 N N . VAL A 1 119 ? -0.208 7.511 13.519 1.00 95.94 119 VAL A N 1
ATOM 936 C CA . VAL A 1 119 ? 0.178 8.451 14.587 1.00 95.94 119 VAL A CA 1
ATOM 937 C C . VAL A 1 119 ? -1.057 9.010 15.300 1.00 95.94 119 VAL A C 1
ATOM 939 O O . VAL A 1 119 ? -1.078 9.059 16.529 1.00 95.94 119 VAL A O 1
ATOM 942 N N . GLY A 1 120 ? -2.117 9.357 14.563 1.00 95.12 120 GLY A N 1
ATOM 943 C CA . GLY A 1 120 ? -3.395 9.772 15.143 1.00 95.12 120 GLY A CA 1
ATOM 944 C C . GLY A 1 120 ? -4.048 8.666 15.980 1.00 95.12 120 GLY A C 1
ATOM 945 O O . GLY A 1 120 ? -4.530 8.923 17.081 1.00 95.12 120 GLY A O 1
ATOM 946 N N . MET A 1 121 ? -4.002 7.419 15.508 1.00 94.19 121 MET A N 1
ATOM 947 C CA . MET A 1 121 ? -4.490 6.248 16.246 1.00 94.19 121 MET A CA 1
ATOM 948 C C . MET A 1 121 ? -3.704 6.005 17.541 1.00 94.19 121 MET A C 1
ATOM 950 O O . MET A 1 121 ? -4.304 5.776 18.592 1.00 94.19 121 MET A O 1
ATOM 954 N N . LEU A 1 122 ? -2.373 6.112 17.496 1.00 94.69 122 LEU A N 1
ATOM 955 C CA . LEU A 1 122 ? -1.518 5.994 18.678 1.00 94.69 122 LEU A CA 1
ATOM 956 C C . LEU A 1 122 ? -1.781 7.130 19.681 1.00 94.69 122 LEU A C 1
ATOM 958 O O . LEU A 1 122 ? -1.877 6.877 20.881 1.00 94.69 122 LEU A O 1
ATOM 962 N N . LEU A 1 123 ? -1.976 8.363 19.204 1.00 94.31 123 LEU A N 1
ATOM 963 C CA . LEU A 1 123 ? -2.353 9.500 20.045 1.00 94.31 123 LEU A CA 1
ATOM 964 C C . LEU A 1 123 ? -3.706 9.270 20.739 1.00 94.31 123 LEU A C 1
ATOM 966 O O . LEU A 1 123 ? -3.826 9.527 21.934 1.00 94.31 123 LEU A O 1
ATOM 970 N N . LEU A 1 124 ? -4.709 8.739 20.032 1.00 92.62 124 LEU A N 1
ATOM 971 C CA . LEU A 1 124 ? -6.011 8.396 20.619 1.00 92.62 124 LEU A CA 1
ATOM 972 C C . LEU A 1 124 ? -5.898 7.296 21.689 1.00 92.62 124 LEU A C 1
ATOM 974 O O . LEU A 1 124 ? -6.558 7.392 22.726 1.00 92.62 124 LEU A O 1
ATOM 978 N N . LEU A 1 125 ? -5.030 6.297 21.489 1.00 92.50 125 LEU A N 1
ATOM 979 C CA . LEU A 1 125 ? -4.717 5.287 22.506 1.00 92.50 125 LEU A CA 1
ATOM 980 C C . LEU A 1 125 ? -4.064 5.913 23.750 1.00 92.50 125 LEU A C 1
ATOM 982 O O . LEU A 1 125 ? -4.530 5.673 24.865 1.00 92.50 125 LEU A O 1
ATOM 986 N N . VAL A 1 126 ? -3.049 6.767 23.578 1.00 93.00 126 VAL A N 1
ATOM 987 C CA . VAL A 1 126 ? -2.385 7.481 24.687 1.00 93.00 126 VAL A CA 1
ATOM 988 C C . VAL A 1 126 ? -3.375 8.372 25.445 1.00 93.00 126 VAL A C 1
ATOM 990 O O . VAL A 1 126 ? -3.428 8.330 26.674 1.00 93.00 126 VAL A O 1
ATOM 993 N N . LEU A 1 127 ? -4.228 9.120 24.738 1.00 91.62 127 LEU A N 1
ATOM 994 C CA . LEU A 1 127 ? -5.277 9.945 25.346 1.00 91.62 127 LEU A CA 1
ATOM 995 C C . LEU A 1 127 ? -6.310 9.109 26.116 1.00 91.62 127 LEU A C 1
ATOM 997 O O . LEU A 1 127 ? -6.799 9.557 27.153 1.00 91.62 127 LEU A O 1
ATOM 1001 N N . LYS A 1 128 ? -6.630 7.893 25.655 1.00 89.94 128 LYS A N 1
ATOM 1002 C CA . LYS A 1 128 ? -7.530 6.978 26.373 1.00 89.94 128 LYS A CA 1
ATOM 1003 C C . LYS A 1 128 ? -6.892 6.410 27.647 1.00 89.94 128 LYS A C 1
ATOM 1005 O O . LYS A 1 128 ? -7.604 6.243 28.635 1.00 89.94 128 LYS A O 1
ATOM 1010 N N . VAL A 1 129 ? -5.580 6.163 27.652 1.00 90.38 129 VAL A N 1
ATOM 1011 C CA . VAL A 1 129 ? -4.830 5.785 28.865 1.00 90.38 129 VAL A CA 1
ATOM 1012 C C . VAL A 1 129 ? -4.753 6.956 29.853 1.00 90.38 129 VAL A C 1
ATOM 1014 O O . VAL A 1 129 ? -4.955 6.753 31.045 1.00 90.38 129 VAL A O 1
ATOM 1017 N N . ALA A 1 130 ? -4.537 8.183 29.370 1.00 91.44 130 ALA A N 1
ATOM 1018 C CA . ALA A 1 130 ? -4.467 9.384 30.208 1.00 91.44 130 ALA A CA 1
ATOM 1019 C C . ALA A 1 130 ? -5.833 9.841 30.768 1.00 91.44 130 ALA A C 1
ATOM 1021 O O . ALA A 1 130 ? -5.889 10.458 31.829 1.00 91.44 130 ALA A O 1
ATOM 1022 N N . MET A 1 131 ? -6.938 9.555 30.069 1.00 91.12 131 MET A N 1
ATOM 1023 C CA . MET A 1 131 ? -8.306 9.919 30.472 1.00 91.12 131 MET A CA 1
ATOM 1024 C C . MET A 1 131 ? -9.245 8.697 30.463 1.00 91.12 131 MET A C 1
ATOM 1026 O O . MET A 1 131 ? -10.192 8.644 29.665 1.00 91.12 131 MET A O 1
ATOM 1030 N N . PRO A 1 132 ? -9.041 7.706 31.355 1.00 86.75 132 PRO A N 1
ATOM 1031 C CA . PRO A 1 132 ? -9.796 6.453 31.342 1.00 86.75 132 PRO A CA 1
ATOM 1032 C C . PRO A 1 132 ? -11.308 6.659 31.525 1.00 86.75 132 PRO A C 1
ATOM 1034 O O . PRO A 1 132 ? -12.091 5.904 30.948 1.00 86.75 132 PRO A O 1
ATOM 1037 N N . TRP A 1 133 ? -11.721 7.715 32.234 1.00 86.94 133 TRP A N 1
ATOM 1038 C CA . TRP A 1 133 ? -13.121 8.097 32.472 1.00 86.94 133 TRP A CA 1
ATOM 1039 C C . TRP A 1 133 ? -13.894 8.549 31.220 1.00 86.94 133 TRP A C 1
ATOM 1041 O O . TRP A 1 133 ? -15.124 8.513 31.221 1.00 86.94 133 TRP A O 1
ATOM 1051 N N . ARG A 1 134 ? -13.225 8.963 30.132 1.00 82.94 134 ARG A N 1
ATOM 1052 C CA . ARG A 1 134 ? -13.921 9.309 28.879 1.00 82.94 134 ARG A CA 1
ATOM 1053 C C . ARG A 1 134 ? -14.339 8.036 28.135 1.00 82.94 134 ARG A C 1
ATOM 1055 O O . ARG A 1 134 ? -13.528 7.126 27.942 1.00 82.94 134 ARG A O 1
ATOM 1062 N N . ARG A 1 135 ? -15.594 7.968 27.674 1.00 78.81 135 ARG A N 1
ATOM 1063 C CA . ARG A 1 135 ? -16.057 6.885 26.785 1.00 78.81 135 ARG A CA 1
ATOM 1064 C C . ARG A 1 135 ? -15.235 6.912 25.492 1.00 78.81 135 ARG A C 1
ATOM 1066 O O . ARG A 1 135 ? -15.066 7.975 24.900 1.00 78.81 135 ARG A O 1
ATOM 1073 N N . ALA A 1 136 ? -14.707 5.761 25.085 1.00 79.06 136 ALA A N 1
ATOM 1074 C CA . ALA A 1 136 ? -14.016 5.630 23.807 1.00 79.06 136 ALA A CA 1
ATOM 1075 C C . ALA A 1 136 ? -15.054 5.471 22.685 1.00 79.06 136 ALA A C 1
ATOM 1077 O O . ALA A 1 136 ? -16.052 4.782 22.877 1.00 79.06 136 ALA A O 1
ATOM 1078 N N . LEU A 1 137 ? -14.823 6.112 21.536 1.00 78.12 137 LEU A N 1
ATOM 1079 C CA . LEU A 1 137 ? -15.693 5.986 20.357 1.00 78.12 137 LEU A CA 1
ATOM 1080 C C . LEU A 1 137 ? -15.481 4.657 19.610 1.00 78.12 137 LEU A C 1
ATOM 1082 O O . LEU A 1 137 ? -16.388 4.184 18.936 1.00 78.12 137 LEU A O 1
ATOM 1086 N N . VAL A 1 138 ? -14.287 4.077 19.739 1.00 83.00 138 VAL A N 1
ATOM 1087 C CA . VAL A 1 138 ? -13.855 2.800 19.155 1.00 83.00 138 VAL A CA 1
ATOM 1088 C C . VAL A 1 138 ? -13.036 2.061 20.218 1.00 83.00 138 VAL A C 1
ATOM 1090 O O . VAL A 1 138 ? -12.380 2.708 21.044 1.00 83.00 138 VAL A O 1
ATOM 1093 N N . GLU A 1 139 ? -13.089 0.729 20.255 1.00 86.75 139 GLU A N 1
ATOM 1094 C CA . GLU A 1 139 ? -12.401 -0.040 21.293 1.00 86.75 139 GLU A CA 1
ATOM 1095 C C . GLU A 1 139 ? -10.869 -0.032 21.091 1.00 86.75 139 GLU A C 1
ATOM 1097 O O . GLU A 1 139 ? -10.395 -0.194 19.964 1.00 86.75 139 GLU A O 1
ATOM 1102 N N . PRO A 1 140 ? -10.053 0.082 22.162 1.00 88.56 140 PRO A N 1
ATOM 1103 C CA . PRO A 1 140 ? -8.590 0.043 22.055 1.00 88.56 140 PRO A CA 1
ATOM 1104 C C . PRO A 1 140 ? -8.034 -1.193 21.333 1.00 88.56 140 PRO A C 1
ATOM 1106 O O . PRO A 1 140 ? -7.000 -1.097 20.676 1.00 88.56 140 PRO A O 1
ATOM 1109 N N . ARG A 1 141 ? -8.723 -2.343 21.417 1.00 90.62 141 ARG A N 1
ATOM 1110 C CA . ARG A 1 141 ? -8.332 -3.576 20.712 1.00 90.62 141 ARG A CA 1
ATOM 1111 C C . ARG A 1 141 ? -8.344 -3.399 19.187 1.00 90.62 141 ARG A C 1
ATOM 1113 O O . ARG A 1 141 ? -7.464 -3.921 18.513 1.00 90.62 141 ARG A O 1
ATOM 1120 N N . ASP A 1 142 ? -9.301 -2.635 18.658 1.00 90.38 142 ASP A N 1
ATOM 1121 C CA . ASP A 1 142 ? -9.502 -2.468 17.218 1.00 90.38 142 ASP A CA 1
ATOM 1122 C C . ASP A 1 142 ? -8.398 -1.561 16.645 1.00 90.38 142 ASP A C 1
ATOM 1124 O O . ASP A 1 142 ? -7.825 -1.847 15.592 1.00 90.38 142 ASP A O 1
ATOM 1128 N N . PHE A 1 143 ? -8.008 -0.522 17.398 1.00 92.50 143 PHE A N 1
ATOM 1129 C CA . PHE A 1 143 ? -6.816 0.279 17.105 1.00 92.50 143 PHE A CA 1
ATOM 1130 C C . PHE A 1 143 ? -5.544 -0.582 17.096 1.00 92.50 143 PHE A C 1
ATOM 1132 O O . PHE A 1 143 ? -4.757 -0.482 16.157 1.00 92.50 143 PHE A O 1
ATOM 1139 N N . TRP A 1 144 ? -5.341 -1.447 18.098 1.00 93.81 144 TRP A N 1
ATOM 1140 C CA . TRP A 1 144 ? -4.176 -2.339 18.145 1.00 93.81 144 TRP A CA 1
ATOM 1141 C C . TRP A 1 144 ? -4.152 -3.358 17.002 1.00 93.81 144 TRP A C 1
ATOM 1143 O O . TRP A 1 144 ? -3.086 -3.596 16.436 1.00 93.81 144 TRP A O 1
ATOM 1153 N N . PHE A 1 145 ? -5.296 -3.918 16.606 1.00 94.50 145 PHE A N 1
ATOM 1154 C CA . PHE A 1 145 ? -5.404 -4.806 15.444 1.00 94.50 145 PHE A CA 1
ATOM 1155 C C . PHE A 1 145 ? -4.971 -4.102 14.146 1.00 94.50 145 PHE A C 1
ATOM 1157 O O . PHE A 1 145 ? -4.120 -4.593 13.401 1.00 94.50 145 PHE A O 1
ATOM 1164 N N . VAL A 1 146 ? -5.491 -2.901 13.896 1.00 95.19 146 VAL A N 1
ATOM 1165 C CA . VAL A 1 146 ? -5.159 -2.129 12.690 1.00 95.19 146 VAL A CA 1
ATOM 1166 C C . VAL A 1 146 ? -3.703 -1.628 12.704 1.00 95.19 146 VAL A C 1
ATOM 1168 O O . VAL A 1 146 ? -3.026 -1.673 11.678 1.00 95.19 146 VAL A O 1
ATOM 1171 N N . LEU A 1 147 ? -3.171 -1.206 13.856 1.00 96.12 147 LEU A N 1
ATOM 1172 C CA . LEU A 1 147 ? -1.768 -0.785 13.982 1.00 96.12 147 LEU A CA 1
ATOM 1173 C C . LEU A 1 147 ? -0.786 -1.957 13.827 1.00 96.12 147 LEU A C 1
ATOM 1175 O O . LEU A 1 147 ? 0.221 -1.831 13.127 1.00 96.12 147 LEU A O 1
ATOM 1179 N N . SER A 1 148 ? -1.074 -3.103 14.451 1.00 96.00 148 SER A N 1
ATOM 1180 C CA . SER A 1 148 ? -0.216 -4.293 14.369 1.00 96.00 148 SER A CA 1
ATOM 1181 C C . SER A 1 148 ? -0.193 -4.889 12.964 1.00 96.00 148 SER A C 1
ATOM 1183 O O . SER A 1 148 ? 0.879 -5.258 12.492 1.00 96.00 148 SER A O 1
ATOM 1185 N N . THR A 1 149 ? -1.319 -4.902 12.244 1.00 95.00 149 THR A N 1
ATOM 1186 C CA . THR A 1 149 ? -1.344 -5.347 10.840 1.00 95.00 149 THR A CA 1
ATOM 1187 C C . THR A 1 149 ? -0.496 -4.455 9.928 1.00 95.00 149 THR A C 1
ATOM 1189 O O . THR A 1 149 ? 0.245 -4.998 9.109 1.00 95.00 149 THR A O 1
ATOM 1192 N N . LEU A 1 150 ? -0.486 -3.123 10.102 1.00 94.62 150 LEU A N 1
ATOM 1193 C CA . LEU A 1 150 ? 0.441 -2.248 9.361 1.00 94.62 150 LEU A CA 1
ATOM 1194 C C . LEU A 1 150 ? 1.903 -2.558 9.691 1.00 94.62 150 LEU A C 1
ATOM 1196 O O . LEU A 1 150 ? 2.731 -2.721 8.790 1.00 94.62 150 LEU A O 1
ATOM 1200 N N . ALA A 1 151 ? 2.213 -2.620 10.989 1.00 95.31 151 ALA A N 1
ATOM 1201 C CA . ALA A 1 151 ? 3.568 -2.807 11.485 1.00 95.31 151 ALA A CA 1
ATOM 1202 C C . ALA A 1 151 ? 4.150 -4.155 11.043 1.00 95.31 151 ALA A C 1
ATOM 1204 O O . ALA A 1 151 ? 5.283 -4.205 10.574 1.00 95.31 151 ALA A O 1
ATOM 1205 N N . ILE A 1 152 ? 3.371 -5.235 11.131 1.00 95.25 152 ILE A N 1
ATOM 1206 C CA . ILE A 1 152 ? 3.800 -6.582 10.747 1.00 95.25 152 ILE A CA 1
ATOM 1207 C C . ILE A 1 152 ? 3.839 -6.717 9.221 1.00 95.25 152 ILE A C 1
ATOM 1209 O O . ILE A 1 152 ? 4.880 -7.083 8.683 1.00 95.25 152 ILE A O 1
ATOM 1213 N N . ALA A 1 153 ? 2.756 -6.403 8.500 1.00 91.56 153 ALA A N 1
ATOM 1214 C CA . ALA A 1 153 ? 2.694 -6.665 7.061 1.00 91.56 153 ALA A CA 1
ATOM 1215 C C . ALA A 1 153 ? 3.555 -5.685 6.247 1.00 91.56 153 ALA A C 1
ATOM 1217 O O . ALA A 1 153 ? 4.451 -6.107 5.517 1.00 91.56 153 ALA A O 1
ATOM 1218 N N . SER A 1 154 ? 3.328 -4.375 6.380 1.00 91.88 154 SER A N 1
ATOM 1219 C CA . SER A 1 154 ? 4.071 -3.382 5.593 1.00 91.88 154 SER A CA 1
ATOM 1220 C C . SER A 1 154 ? 5.440 -3.083 6.210 1.00 91.88 154 SER A C 1
ATOM 1222 O O . SER A 1 154 ? 6.445 -3.036 5.500 1.00 91.88 154 SER A O 1
ATOM 1224 N N . GLY A 1 155 ? 5.515 -2.927 7.536 1.00 91.19 155 GLY A N 1
ATOM 1225 C CA . GLY A 1 155 ? 6.770 -2.662 8.248 1.00 91.19 155 GLY A CA 1
ATOM 1226 C C . GLY A 1 155 ? 7.748 -3.840 8.192 1.00 91.19 155 GLY A C 1
ATOM 1227 O O . GLY A 1 155 ? 8.790 -3.748 7.544 1.00 91.19 155 GLY A O 1
ATOM 1228 N N . VAL A 1 156 ? 7.420 -4.949 8.857 1.00 92.69 156 VAL A N 1
ATOM 1229 C CA . VAL A 1 156 ? 8.323 -6.101 8.989 1.00 92.69 156 VAL A CA 1
ATOM 1230 C C . VAL A 1 156 ? 8.399 -6.906 7.692 1.00 92.69 156 VAL A C 1
ATOM 1232 O O . VAL A 1 156 ? 9.469 -6.992 7.098 1.00 92.69 156 VAL A O 1
ATOM 1235 N N . VAL A 1 157 ? 7.294 -7.479 7.217 1.00 91.94 157 VAL A N 1
ATOM 1236 C CA . VAL A 1 157 ? 7.324 -8.422 6.088 1.00 91.94 157 VAL A CA 1
ATOM 1237 C C . VAL A 1 157 ? 7.753 -7.723 4.792 1.00 91.94 157 VAL A C 1
ATOM 1239 O O . VAL A 1 157 ? 8.725 -8.135 4.162 1.00 91.94 157 VAL A O 1
ATOM 1242 N N . VAL A 1 158 ? 7.098 -6.633 4.389 1.00 90.69 158 VAL A N 1
ATOM 1243 C CA . VAL A 1 158 ? 7.407 -5.985 3.102 1.00 90.69 158 VAL A CA 1
ATOM 1244 C C . VAL A 1 158 ? 8.702 -5.170 3.140 1.00 90.69 158 VAL A C 1
ATOM 1246 O O . VAL A 1 158 ? 9.555 -5.369 2.273 1.00 90.69 158 VAL A O 1
ATOM 1249 N N . ASN A 1 159 ? 8.883 -4.259 4.103 1.00 88.94 159 ASN A N 1
ATOM 1250 C CA . ASN A 1 159 ? 10.069 -3.394 4.108 1.00 88.94 159 ASN A CA 1
ATOM 1251 C C . ASN A 1 159 ? 11.316 -4.069 4.717 1.00 88.94 159 ASN A C 1
ATOM 1253 O O . ASN A 1 159 ? 12.381 -3.972 4.110 1.00 88.94 159 ASN A O 1
ATOM 1257 N N . LEU A 1 160 ? 11.225 -4.750 5.870 1.00 86.75 160 LEU A N 1
ATOM 1258 C CA . LEU A 1 160 ? 12.410 -5.362 6.501 1.00 86.75 160 LEU A CA 1
ATOM 1259 C C . LEU A 1 160 ? 12.801 -6.718 5.894 1.00 86.75 160 LEU A C 1
ATOM 1261 O O . LEU A 1 160 ? 13.989 -6.933 5.665 1.00 86.75 160 LEU A O 1
ATOM 1265 N N . VAL A 1 161 ? 11.846 -7.615 5.619 1.00 87.94 161 VAL A N 1
ATOM 1266 C CA . VAL A 1 161 ? 12.145 -8.961 5.090 1.00 87.94 161 VAL A CA 1
ATOM 1267 C C . VAL A 1 161 ? 12.314 -8.945 3.571 1.00 87.94 161 VAL A C 1
ATOM 1269 O O . VAL A 1 161 ? 13.360 -9.372 3.091 1.00 87.94 161 VAL A O 1
ATOM 1272 N N . PHE A 1 162 ? 11.360 -8.426 2.791 1.00 85.50 162 PHE A N 1
ATOM 1273 C CA . PHE A 1 162 ? 11.485 -8.456 1.327 1.00 85.50 162 PHE A CA 1
ATOM 1274 C C . PHE A 1 162 ? 12.421 -7.368 0.771 1.00 85.50 162 PHE A C 1
ATOM 1276 O O . PHE A 1 162 ? 13.477 -7.698 0.226 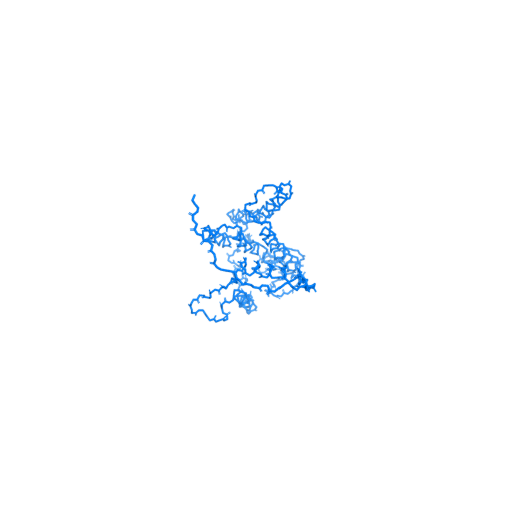1.00 85.50 162 PHE A O 1
ATOM 1283 N N . LYS A 1 163 ? 12.096 -6.074 0.918 1.00 83.00 163 LYS A N 1
ATOM 1284 C CA . LYS A 1 163 ? 12.822 -4.993 0.210 1.00 83.00 163 LYS A CA 1
ATOM 1285 C C . LYS A 1 163 ? 14.319 -4.914 0.496 1.00 83.00 163 LYS A C 1
ATOM 1287 O O . LYS A 1 163 ? 15.069 -4.519 -0.395 1.00 83.00 163 LYS A O 1
ATOM 1292 N N . ASN A 1 164 ? 14.743 -5.238 1.716 1.00 81.00 164 ASN A N 1
ATOM 1293 C CA . ASN A 1 164 ? 16.150 -5.153 2.107 1.00 81.00 164 ASN A CA 1
ATOM 1294 C C . ASN A 1 164 ? 16.976 -6.379 1.685 1.00 81.00 164 ASN A C 1
ATOM 1296 O O . ASN A 1 164 ? 18.194 -6.267 1.628 1.00 81.00 164 ASN A O 1
ATOM 1300 N N . ASN A 1 165 ? 16.341 -7.517 1.371 1.00 83.88 165 ASN A N 1
ATOM 1301 C CA . ASN A 1 165 ? 17.046 -8.782 1.114 1.00 83.88 165 ASN A CA 1
ATOM 1302 C C . ASN A 1 165 ? 16.846 -9.336 -0.310 1.00 83.88 165 ASN A C 1
ATOM 1304 O O . ASN A 1 165 ? 17.582 -10.227 -0.716 1.00 83.88 165 ASN A O 1
ATOM 1308 N N . TRP A 1 166 ? 15.885 -8.825 -1.094 1.00 87.56 166 TRP A N 1
ATOM 1309 C CA . TRP A 1 166 ? 15.650 -9.326 -2.460 1.00 87.56 166 TRP A CA 1
ATOM 1310 C C . TRP A 1 166 ? 16.630 -8.783 -3.510 1.00 87.56 166 TRP A C 1
ATOM 1312 O O . TRP A 1 166 ? 16.884 -9.422 -4.531 1.00 87.56 166 TRP A O 1
ATOM 1322 N N . GLY A 1 167 ? 17.112 -7.554 -3.299 1.00 83.44 167 GLY A N 1
ATOM 1323 C CA . GLY A 1 167 ? 18.088 -6.861 -4.147 1.00 83.44 167 GLY A CA 1
ATOM 1324 C C . GLY A 1 167 ? 17.729 -6.672 -5.629 1.00 83.44 167 GLY A C 1
ATOM 1325 O O . GLY A 1 167 ? 18.591 -6.278 -6.413 1.00 83.44 167 GLY A O 1
ATOM 1326 N N . ARG A 1 168 ? 16.467 -6.888 -6.030 1.00 87.81 168 ARG A N 1
ATOM 1327 C CA . ARG A 1 168 ? 15.965 -6.624 -7.392 1.00 87.81 168 ARG A CA 1
ATOM 1328 C C . ARG A 1 168 ? 16.046 -5.118 -7.728 1.00 87.81 168 ARG A C 1
ATOM 1330 O O . ARG A 1 168 ? 15.442 -4.312 -7.005 1.00 87.81 168 ARG A O 1
ATOM 1337 N N . PRO A 1 169 ? 16.726 -4.709 -8.818 1.00 87.06 169 PRO A N 1
ATOM 1338 C CA . PRO A 1 169 ? 16.733 -3.322 -9.287 1.00 87.06 169 PRO A CA 1
ATOM 1339 C C . PRO A 1 169 ? 15.329 -2.778 -9.599 1.00 87.06 169 PRO A C 1
ATOM 1341 O O . PRO A 1 169 ? 14.394 -3.530 -9.882 1.00 87.06 169 PRO A O 1
ATOM 1344 N N . ARG A 1 170 ? 15.163 -1.451 -9.548 1.00 87.75 170 ARG A N 1
ATOM 1345 C CA . ARG A 1 170 ? 13.956 -0.768 -10.055 1.00 87.75 170 ARG A CA 1
ATOM 1346 C C . ARG A 1 170 ? 14.066 -0.579 -11.571 1.00 87.75 170 ARG A C 1
ATOM 1348 O O . ARG A 1 170 ? 15.186 -0.367 -12.025 1.00 87.75 170 ARG A O 1
ATOM 1355 N N . PRO A 1 171 ? 12.954 -0.548 -12.334 1.00 85.31 171 PRO A N 1
ATOM 1356 C CA . PRO A 1 171 ? 12.998 -0.386 -13.790 1.00 85.31 171 PRO A CA 1
ATOM 1357 C C . PRO A 1 171 ? 13.861 0.790 -14.274 1.00 85.31 171 PRO A C 1
ATOM 1359 O O . PRO A 1 171 ? 14.637 0.626 -15.200 1.00 85.31 171 PRO A O 1
ATOM 1362 N N . PHE A 1 172 ? 13.833 1.946 -13.603 1.00 83.94 172 PHE A N 1
ATOM 1363 C CA . PHE A 1 172 ? 14.661 3.101 -13.991 1.00 83.94 172 PHE A CA 1
ATOM 1364 C C . PHE A 1 172 ? 16.174 2.950 -13.747 1.00 83.94 172 PHE A C 1
ATOM 1366 O O . PHE A 1 172 ? 16.934 3.774 -14.238 1.00 83.94 172 PHE A O 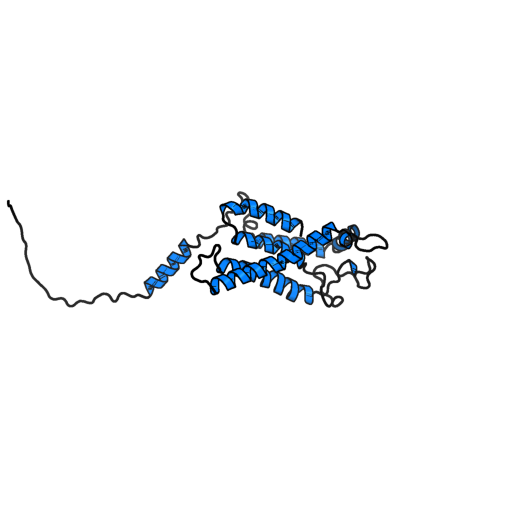1
ATOM 1373 N N . ASN A 1 173 ? 16.612 1.931 -13.002 1.00 85.12 173 ASN A N 1
ATOM 1374 C CA . ASN A 1 173 ? 18.030 1.604 -12.814 1.00 85.12 173 ASN A CA 1
ATOM 1375 C C . ASN A 1 173 ? 18.509 0.501 -13.772 1.00 85.12 173 ASN A C 1
ATOM 1377 O O . ASN A 1 173 ? 19.676 0.124 -13.706 1.00 85.12 173 ASN A O 1
ATOM 1381 N N . VAL A 1 174 ? 17.620 -0.057 -14.599 1.00 88.81 174 VAL A N 1
ATOM 1382 C CA . VAL A 1 174 ? 17.937 -1.182 -15.484 1.00 88.81 174 VAL A CA 1
ATOM 1383 C C . VAL A 1 174 ? 18.507 -0.677 -16.814 1.00 88.81 174 VAL A C 1
ATOM 1385 O O . VAL A 1 174 ? 18.013 0.301 -17.375 1.00 88.81 174 VAL A O 1
ATOM 1388 N N . ASP A 1 175 ? 19.520 -1.370 -17.326 1.00 86.88 175 ASP A N 1
ATOM 1389 C CA . ASP A 1 175 ? 20.204 -1.140 -18.608 1.00 86.88 175 ASP A CA 1
ATOM 1390 C C . ASP A 1 175 ? 19.256 -0.925 -19.800 1.00 86.88 175 ASP A C 1
ATOM 1392 O O . ASP A 1 175 ? 19.391 0.049 -20.541 1.00 86.88 175 ASP A O 1
ATOM 1396 N N . VAL A 1 176 ? 18.208 -1.747 -19.917 1.00 86.94 176 VAL A N 1
ATOM 1397 C CA . VAL A 1 176 ? 17.128 -1.632 -20.922 1.00 86.94 176 VAL A CA 1
ATOM 1398 C C . VAL A 1 176 ? 16.433 -0.254 -20.925 1.00 86.94 176 VAL A C 1
ATOM 1400 O O . VAL A 1 176 ? 15.781 0.104 -21.907 1.00 86.94 176 VAL A O 1
ATOM 1403 N N . PHE A 1 177 ? 16.559 0.520 -19.845 1.00 85.69 177 PHE A N 1
ATOM 1404 C CA . PHE A 1 177 ? 15.955 1.841 -19.654 1.00 85.69 177 PHE A CA 1
ATOM 1405 C C . PHE A 1 177 ? 16.972 2.979 -19.473 1.00 85.69 177 PHE A C 1
ATOM 1407 O O . PHE A 1 177 ? 16.568 4.101 -19.163 1.00 85.69 177 PHE A O 1
ATOM 1414 N N . GLY A 1 178 ? 18.265 2.712 -19.685 1.00 82.94 178 GLY A N 1
ATOM 1415 C CA . GLY A 1 178 ? 19.340 3.697 -19.533 1.00 82.94 178 GLY A CA 1
ATOM 1416 C C . GLY A 1 178 ? 19.903 3.829 -18.113 1.00 82.94 178 GLY A C 1
ATOM 1417 O O . GLY A 1 178 ? 20.476 4.868 -17.799 1.00 82.94 178 GLY A O 1
ATOM 1418 N N . GLY A 1 179 ? 19.720 2.817 -17.258 1.00 85.88 179 GLY A N 1
ATOM 1419 C CA . GLY A 1 179 ? 20.488 2.664 -16.016 1.00 85.88 179 GLY A CA 1
ATOM 1420 C C . GLY A 1 179 ? 21.700 1.734 -16.180 1.00 85.88 179 GLY A C 1
ATOM 1421 O O . GLY A 1 179 ? 21.995 1.282 -17.281 1.00 85.88 179 GLY A O 1
ATOM 1422 N N . ASP A 1 180 ? 22.377 1.417 -15.074 1.00 87.50 180 ASP A N 1
ATOM 1423 C CA . ASP A 1 180 ? 23.639 0.650 -15.078 1.00 87.50 180 ASP A CA 1
ATOM 1424 C C . ASP A 1 180 ? 23.508 -0.802 -14.571 1.00 87.50 180 ASP A C 1
ATOM 1426 O O . ASP A 1 180 ? 24.497 -1.534 -14.511 1.00 87.50 180 ASP A O 1
ATOM 1430 N N . LEU A 1 181 ? 22.315 -1.232 -14.139 1.00 88.56 181 LEU A N 1
ATOM 1431 C CA . LEU A 1 181 ? 22.099 -2.553 -13.531 1.00 88.56 181 LEU A CA 1
ATOM 1432 C C . LEU A 1 181 ? 21.402 -3.519 -14.503 1.00 88.56 181 LEU A C 1
ATOM 1434 O O . LEU A 1 181 ? 20.533 -3.096 -15.263 1.00 88.56 181 LEU A O 1
ATOM 1438 N N . PRO A 1 182 ? 21.697 -4.829 -14.458 1.00 89.81 182 PRO A N 1
ATOM 1439 C CA . PRO A 1 182 ? 20.991 -5.799 -15.286 1.00 89.81 182 PRO A CA 1
ATOM 1440 C C . PRO A 1 182 ? 19.539 -5.976 -14.825 1.00 89.81 182 PRO A C 1
ATOM 1442 O O . PRO A 1 182 ? 19.210 -5.850 -13.639 1.00 89.81 182 PRO A O 1
ATOM 1445 N N . PHE A 1 183 ? 18.660 -6.337 -15.759 1.00 89.00 183 PHE A N 1
ATOM 1446 C CA . PHE A 1 183 ? 17.298 -6.744 -15.427 1.00 89.00 183 PHE A CA 1
ATOM 1447 C C . PHE A 1 183 ? 17.274 -8.005 -14.545 1.00 89.00 183 PHE A C 1
ATOM 1449 O O . PHE A 1 183 ? 17.944 -8.997 -14.829 1.00 89.00 183 PHE A O 1
ATOM 1456 N N . VAL A 1 184 ? 16.432 -7.993 -13.507 1.00 89.94 184 VAL A N 1
ATOM 1457 C CA . VAL A 1 184 ? 16.175 -9.150 -12.637 1.00 89.94 184 VAL A CA 1
ATOM 1458 C C . VAL A 1 184 ? 14.666 -9.378 -12.538 1.00 89.94 184 VAL A C 1
ATOM 1460 O O . VAL A 1 184 ? 13.907 -8.468 -12.183 1.00 89.94 184 VAL A O 1
ATOM 1463 N N . GLY A 1 185 ? 14.236 -10.599 -12.860 1.00 86.75 185 GLY A N 1
ATOM 1464 C CA . GLY A 1 185 ? 12.830 -11.003 -12.850 1.00 86.75 185 GLY A CA 1
ATOM 1465 C C . GLY A 1 185 ? 12.197 -11.016 -11.455 1.00 86.75 185 GLY A C 1
ATOM 1466 O O . GLY A 1 185 ? 12.877 -10.939 -10.428 1.00 86.75 185 GLY A O 1
ATOM 1467 N N . ALA A 1 186 ? 10.868 -11.133 -11.412 1.00 84.94 186 ALA A N 1
ATOM 1468 C CA . ALA A 1 186 ? 10.156 -11.397 -10.164 1.00 84.94 186 ALA A CA 1
ATOM 1469 C C . ALA A 1 186 ? 10.634 -12.724 -9.544 1.00 84.94 186 ALA A C 1
ATOM 1471 O O . ALA A 1 186 ? 11.032 -13.640 -10.259 1.00 84.94 186 ALA A O 1
ATOM 1472 N N . TRP A 1 187 ? 10.611 -12.812 -8.213 1.00 86.19 187 TRP A N 1
ATOM 1473 C CA . TRP A 1 187 ? 11.059 -13.976 -7.431 1.00 86.19 187 TRP A CA 1
ATOM 1474 C C . TRP A 1 187 ? 12.533 -14.408 -7.577 1.00 86.19 187 TRP A C 1
ATOM 1476 O O . TRP A 1 187 ? 12.963 -15.307 -6.859 1.00 86.19 187 TRP A O 1
ATOM 1486 N N . HIS A 1 188 ? 13.348 -13.739 -8.396 1.00 85.88 188 HIS A N 1
ATOM 1487 C CA . HIS A 1 188 ? 14.793 -13.971 -8.440 1.00 85.88 188 HIS A CA 1
ATOM 1488 C C . HIS A 1 188 ? 15.519 -13.029 -7.467 1.00 85.88 188 HIS A C 1
ATOM 1490 O O . HIS A 1 188 ? 15.317 -11.814 -7.512 1.00 85.88 188 HIS A O 1
ATOM 1496 N N . MET A 1 189 ? 16.340 -13.579 -6.569 1.00 85.25 189 MET A N 1
ATOM 1497 C CA . MET A 1 189 ? 17.177 -12.795 -5.651 1.00 85.25 189 MET A CA 1
ATOM 1498 C C . MET A 1 189 ? 18.465 -12.346 -6.351 1.00 85.25 189 MET A C 1
ATOM 1500 O O . MET A 1 189 ? 18.999 -13.051 -7.204 1.00 85.25 189 MET A O 1
ATOM 1504 N N . SER A 1 190 ? 18.988 -11.174 -5.992 1.00 87.00 190 SER A N 1
ATOM 1505 C CA . SER A 1 190 ? 20.282 -10.693 -6.496 1.00 87.00 190 SER A CA 1
ATOM 1506 C C . SER A 1 190 ? 20.938 -9.713 -5.522 1.00 87.00 190 SER A C 1
ATOM 1508 O O . SER A 1 190 ? 20.290 -9.240 -4.596 1.00 87.00 190 SER A O 1
ATOM 1510 N N . SER A 1 191 ? 22.214 -9.387 -5.731 1.00 83.44 191 SER A N 1
ATOM 1511 C CA . SER A 1 191 ? 22.982 -8.450 -4.894 1.00 83.44 191 SER A CA 1
ATOM 1512 C C . SER A 1 191 ? 23.118 -7.037 -5.490 1.00 83.44 191 SER A C 1
ATOM 1514 O O . SER A 1 191 ? 23.746 -6.172 -4.876 1.00 83.44 191 SER A O 1
ATOM 1516 N N . TYR A 1 192 ? 22.526 -6.778 -6.663 1.00 82.25 192 TYR A N 1
ATOM 1517 C CA . TYR A 1 192 ? 22.701 -5.528 -7.420 1.00 82.25 192 TYR A CA 1
ATOM 1518 C C . TYR A 1 192 ? 22.101 -4.290 -6.740 1.00 82.25 192 TYR A C 1
ATOM 1520 O O . TYR A 1 192 ? 22.608 -3.185 -6.917 1.00 82.25 192 TYR A O 1
ATOM 1528 N N . CYS A 1 193 ? 21.033 -4.449 -5.955 1.00 80.38 193 CYS A N 1
ATOM 1529 C CA . CYS A 1 193 ? 20.451 -3.372 -5.157 1.00 80.38 193 CYS A CA 1
ATOM 1530 C C . CYS A 1 193 ? 20.616 -3.651 -3.657 1.00 80.38 193 CYS A C 1
ATOM 1532 O O . CYS A 1 193 ? 20.288 -4.730 -3.177 1.00 80.38 193 CYS A O 1
ATOM 1534 N N . GLN A 1 194 ? 21.099 -2.649 -2.915 1.00 72.75 194 GLN A N 1
ATOM 1535 C CA . GLN A 1 194 ? 21.408 -2.759 -1.481 1.00 72.75 194 GLN A CA 1
ATOM 1536 C C . GLN A 1 194 ? 20.386 -2.052 -0.570 1.00 72.75 194 GLN A C 1
ATOM 1538 O O . GLN A 1 194 ? 20.320 -2.336 0.622 1.00 72.75 194 GLN A O 1
ATOM 1543 N N . ARG A 1 195 ? 19.599 -1.097 -1.094 1.00 66.94 195 ARG A N 1
ATOM 1544 C CA . ARG A 1 195 ? 18.566 -0.348 -0.348 1.00 66.94 195 ARG A CA 1
ATOM 1545 C C . ARG A 1 195 ? 17.428 0.089 -1.270 1.00 66.94 195 ARG A C 1
ATOM 1547 O O . ARG A 1 195 ? 17.667 0.431 -2.423 1.00 66.94 195 ARG A O 1
ATOM 1554 N N . ASN A 1 196 ? 16.205 0.174 -0.737 1.00 68.31 196 ASN A N 1
ATOM 1555 C CA . ASN A 1 196 ? 15.008 0.658 -1.451 1.00 68.31 196 ASN A CA 1
ATOM 1556 C C . ASN A 1 196 ? 14.671 -0.109 -2.750 1.00 68.31 196 ASN A C 1
ATOM 1558 O O . ASN A 1 196 ? 14.133 0.473 -3.697 1.00 68.31 196 ASN A O 1
ATOM 1562 N N . CYS A 1 197 ? 14.948 -1.412 -2.785 1.00 80.88 197 CYS A N 1
ATOM 1563 C CA . CYS A 1 197 ? 14.787 -2.270 -3.960 1.00 80.88 197 CYS A CA 1
ATOM 1564 C C . CYS A 1 197 ? 13.313 -2.472 -4.374 1.00 80.88 197 CYS A C 1
ATOM 1566 O O . CYS A 1 197 ? 12.390 -2.045 -3.675 1.00 80.88 197 CYS A O 1
ATOM 1568 N N . SER A 1 198 ? 13.079 -3.048 -5.558 1.00 77.56 198 SER A N 1
ATOM 1569 C CA . SER A 1 198 ? 11.770 -3.004 -6.240 1.00 77.56 198 SER A CA 1
ATOM 1570 C C . SER A 1 198 ? 10.746 -4.058 -5.804 1.00 77.56 198 SER A C 1
ATOM 1572 O O . SER A 1 198 ? 9.624 -4.057 -6.309 1.00 77.56 198 SER A O 1
ATOM 1574 N N . PHE A 1 199 ? 11.105 -4.956 -4.886 1.00 77.69 199 PHE A N 1
ATOM 1575 C CA . PHE A 1 199 ? 10.297 -6.120 -4.522 1.00 77.69 199 PHE A CA 1
ATOM 1576 C C . PHE A 1 199 ? 10.298 -6.320 -2.997 1.00 77.69 199 PHE A C 1
ATOM 1578 O O . PHE A 1 199 ? 11.367 -6.448 -2.411 1.00 77.69 199 PHE A O 1
ATOM 1585 N N . VAL A 1 200 ? 9.167 -6.341 -2.287 1.00 84.31 200 VAL A N 1
ATOM 1586 C CA . VAL A 1 200 ? 7.767 -6.096 -2.708 1.00 84.31 200 VAL A CA 1
ATOM 1587 C C . VAL A 1 200 ? 7.418 -4.594 -2.601 1.00 84.31 200 VAL A C 1
ATOM 1589 O O . VAL A 1 200 ? 8.068 -3.846 -1.867 1.00 84.31 200 VAL A O 1
ATOM 1592 N N . SER A 1 201 ? 6.399 -4.118 -3.330 1.00 87.62 201 SER A N 1
ATOM 1593 C CA . SER A 1 201 ? 5.944 -2.718 -3.253 1.00 87.62 201 SER A CA 1
ATOM 1594 C C . SER A 1 201 ? 5.399 -2.362 -1.863 1.00 87.62 201 SER A C 1
ATOM 1596 O O . SER A 1 201 ? 4.445 -2.965 -1.369 1.00 87.62 201 SER A O 1
ATOM 1598 N N . GLY A 1 202 ? 6.003 -1.346 -1.237 1.00 86.25 202 GLY A N 1
ATOM 1599 C CA . GLY A 1 202 ? 5.578 -0.850 0.077 1.00 86.25 202 GLY A CA 1
ATOM 1600 C C . GLY A 1 202 ? 4.391 0.101 -0.015 1.00 86.25 202 GLY A C 1
ATOM 1601 O O . GLY A 1 202 ? 3.512 0.047 0.842 1.00 86.25 202 GLY A O 1
ATOM 1602 N N . GLU A 1 203 ? 4.331 0.922 -1.069 1.00 89.12 203 GLU A N 1
ATOM 1603 C CA . GLU A 1 203 ? 3.162 1.745 -1.374 1.00 89.12 203 GLU A CA 1
ATOM 1604 C C . GLU A 1 203 ? 1.910 0.868 -1.549 1.00 89.12 203 GLU A C 1
ATOM 1606 O O . GLU A 1 203 ? 0.950 1.061 -0.810 1.00 89.12 203 GLU A O 1
ATOM 1611 N N . ALA A 1 204 ? 1.959 -0.183 -2.378 1.00 91.62 204 ALA A N 1
ATOM 1612 C CA . ALA A 1 204 ? 0.803 -1.064 -2.603 1.00 91.62 204 ALA A CA 1
ATOM 1613 C C . ALA A 1 204 ? 0.377 -1.836 -1.336 1.00 91.62 204 ALA A C 1
ATOM 1615 O O . ALA A 1 204 ? -0.810 -1.949 -1.034 1.00 91.62 204 ALA A O 1
ATOM 1616 N N . SER A 1 205 ? 1.337 -2.332 -0.545 1.00 92.81 205 SER A N 1
ATOM 1617 C CA . SER A 1 205 ? 1.039 -3.007 0.728 1.00 92.81 205 SER A CA 1
ATOM 1618 C C . SER A 1 205 ? 0.361 -2.078 1.743 1.00 92.81 205 SER A C 1
ATOM 1620 O O . SER A 1 205 ? -0.563 -2.496 2.440 1.00 92.81 205 SER A O 1
ATOM 1622 N N . SER A 1 206 ? 0.805 -0.821 1.823 1.00 92.88 206 SER A N 1
ATOM 1623 C CA . SER A 1 206 ? 0.221 0.174 2.728 1.00 92.88 206 SER A CA 1
ATOM 1624 C C . SER A 1 206 ? -1.090 0.767 2.198 1.00 92.88 206 SER A C 1
ATOM 1626 O O . SER A 1 206 ? -1.927 1.166 3.002 1.00 92.88 206 SER A O 1
ATOM 1628 N N . ALA A 1 207 ? -1.319 0.752 0.880 1.00 93.69 207 ALA A N 1
ATOM 1629 C CA . ALA A 1 207 ? -2.617 1.042 0.280 1.00 93.69 207 ALA A CA 1
ATOM 1630 C C . ALA A 1 207 ? -3.637 -0.034 0.677 1.00 93.69 207 ALA A C 1
ATOM 1632 O O . ALA A 1 207 ? -4.628 0.285 1.328 1.00 93.69 207 ALA A O 1
ATOM 1633 N N . ILE A 1 208 ? -3.358 -1.316 0.405 1.00 93.69 208 ILE A N 1
ATOM 1634 C CA . ILE A 1 208 ? -4.246 -2.440 0.766 1.00 93.69 208 ILE A CA 1
ATOM 1635 C C . ILE A 1 208 ? -4.553 -2.460 2.274 1.00 93.69 208 ILE A C 1
ATOM 1637 O O . ILE A 1 208 ? -5.690 -2.731 2.663 1.00 93.69 208 ILE A O 1
ATOM 1641 N N . TRP A 1 209 ? -3.588 -2.101 3.131 1.00 95.50 209 TRP A N 1
ATOM 1642 C CA . TRP A 1 209 ? -3.814 -1.971 4.575 1.00 95.50 209 TRP A CA 1
ATOM 1643 C C . TRP A 1 209 ? -4.959 -1.008 4.944 1.00 95.50 209 TRP A C 1
ATOM 1645 O O . TRP A 1 209 ? -5.633 -1.252 5.946 1.00 95.50 209 TRP A O 1
ATOM 1655 N N . LEU A 1 210 ? -5.260 0.022 4.142 1.00 94.25 210 LEU A N 1
ATOM 1656 C CA . LEU A 1 210 ? -6.373 0.945 4.408 1.00 94.25 210 LEU A CA 1
ATOM 1657 C C . LEU A 1 210 ? -7.728 0.226 4.524 1.00 94.25 210 LEU A C 1
ATOM 1659 O O . LEU A 1 210 ? -8.609 0.713 5.229 1.00 94.25 210 LEU A O 1
ATOM 1663 N N . LEU A 1 211 ? -7.896 -0.955 3.914 1.00 94.06 211 LEU A N 1
ATOM 1664 C CA . LEU A 1 211 ? -9.099 -1.784 4.078 1.00 94.06 211 LEU A CA 1
ATOM 1665 C C . LEU A 1 211 ? -9.328 -2.215 5.534 1.00 94.06 211 LEU A C 1
ATOM 1667 O O . LEU A 1 211 ? -10.475 -2.353 5.955 1.00 94.06 211 LEU A O 1
ATOM 1671 N N . THR A 1 212 ? -8.270 -2.356 6.339 1.00 94.25 212 THR A N 1
ATOM 1672 C CA . THR A 1 212 ? -8.391 -2.693 7.769 1.00 94.25 212 THR A CA 1
ATOM 1673 C C . THR A 1 212 ? -9.075 -1.587 8.582 1.00 94.25 212 THR A C 1
ATOM 1675 O O . THR A 1 212 ? -9.709 -1.880 9.596 1.00 94.25 212 THR A O 1
ATOM 1678 N N . LEU A 1 213 ? -9.063 -0.333 8.105 1.00 94.19 213 LEU A N 1
ATOM 1679 C CA . LEU A 1 213 ? -9.770 0.785 8.744 1.00 94.19 213 LEU A CA 1
ATOM 1680 C C . LEU A 1 213 ? -11.292 0.562 8.796 1.00 94.19 213 LEU A C 1
ATOM 1682 O O . LEU A 1 213 ? -11.952 1.141 9.655 1.00 94.19 213 LEU A O 1
ATOM 1686 N N . LEU A 1 214 ? -11.854 -0.320 7.955 1.00 93.94 214 LEU A N 1
ATOM 1687 C CA . LEU A 1 214 ? -13.270 -0.716 8.004 1.00 93.94 214 LEU A CA 1
ATOM 1688 C C . LEU A 1 214 ? -13.684 -1.351 9.340 1.00 93.94 214 LEU A C 1
ATOM 1690 O O . LEU A 1 214 ? -14.861 -1.282 9.700 1.00 93.94 214 LEU A O 1
ATOM 1694 N N . VAL A 1 215 ? -12.741 -1.922 10.100 1.00 92.06 215 VAL A N 1
ATOM 1695 C CA . VAL A 1 215 ? -12.996 -2.417 11.464 1.00 92.06 215 VAL A CA 1
ATOM 1696 C C . VAL A 1 215 ? -13.453 -1.269 12.372 1.00 92.06 215 VAL A C 1
ATOM 1698 O O . VAL A 1 215 ? -14.420 -1.427 13.114 1.00 92.06 215 VAL A O 1
ATOM 1701 N N . LEU A 1 216 ? -12.833 -0.092 12.226 1.00 91.81 216 LEU A N 1
ATOM 1702 C CA . LEU A 1 216 ? -13.114 1.127 12.995 1.00 91.81 216 LEU A CA 1
ATOM 1703 C C . LEU A 1 216 ? -14.408 1.839 12.542 1.00 91.81 216 LEU A C 1
ATOM 1705 O O . LEU A 1 216 ? -14.866 2.768 13.206 1.00 91.81 216 LEU A O 1
ATOM 1709 N N . VAL A 1 217 ? -14.992 1.443 11.403 1.00 91.69 217 VAL A N 1
ATOM 1710 C CA . VAL A 1 217 ? -16.183 2.082 10.821 1.00 91.69 217 VAL A CA 1
ATOM 1711 C C . VAL A 1 217 ? -17.469 1.431 11.360 1.00 91.69 217 VAL A C 1
ATOM 1713 O O . VAL A 1 217 ? -17.622 0.206 11.250 1.00 91.69 217 VAL A O 1
ATOM 1716 N N . PRO A 1 218 ? -18.442 2.217 11.874 1.00 88.69 218 PRO A N 1
ATOM 1717 C CA . PRO A 1 218 ? -19.747 1.709 12.303 1.00 88.69 218 PRO A CA 1
ATOM 1718 C C . PRO A 1 218 ? -20.487 0.968 11.185 1.00 88.69 218 PRO A C 1
ATOM 1720 O O . PRO A 1 218 ? -20.481 1.409 10.035 1.00 88.69 218 PRO A O 1
ATOM 1723 N N . VAL A 1 219 ? -21.184 -0.122 11.526 1.00 87.69 219 VAL A N 1
ATOM 1724 C CA . VAL A 1 219 ? -21.793 -1.063 10.559 1.00 87.69 219 VAL A CA 1
ATOM 1725 C C . VAL A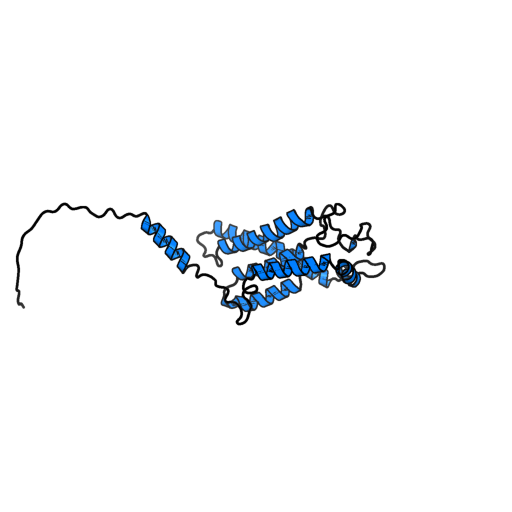 1 219 ? -22.636 -0.366 9.481 1.00 87.69 219 VAL A C 1
ATOM 1727 O O . VAL A 1 219 ? -22.469 -0.664 8.302 1.00 87.69 219 VAL A O 1
ATOM 1730 N N . ALA A 1 220 ? -23.453 0.624 9.856 1.00 91.12 220 ALA A N 1
ATOM 1731 C CA . ALA A 1 220 ? -24.299 1.383 8.928 1.00 91.12 220 ALA A CA 1
ATOM 1732 C C . ALA A 1 220 ? -23.523 2.139 7.823 1.00 91.12 220 ALA A C 1
ATOM 1734 O O . ALA A 1 220 ? -24.059 2.369 6.743 1.00 91.12 220 ALA A O 1
ATOM 1735 N N . TRP A 1 221 ? -22.261 2.507 8.069 1.00 92.12 221 TRP A N 1
ATOM 1736 C CA . TRP A 1 221 ? -21.421 3.277 7.141 1.00 92.12 221 TRP A CA 1
ATOM 1737 C C . TRP A 1 221 ? -20.422 2.408 6.363 1.00 92.12 221 TRP A C 1
ATOM 1739 O O . TRP A 1 221 ? -19.838 2.876 5.381 1.00 92.12 221 TRP A O 1
ATOM 1749 N N . ARG A 1 222 ? -20.249 1.133 6.747 1.00 91.38 222 ARG A N 1
ATOM 1750 C CA . ARG A 1 222 ? -19.312 0.196 6.104 1.00 91.38 222 ARG A CA 1
ATOM 1751 C C . ARG A 1 222 ? -19.462 0.068 4.581 1.00 91.38 222 ARG A C 1
ATOM 1753 O O . ARG A 1 222 ? -18.418 0.116 3.933 1.00 91.38 222 ARG A O 1
ATOM 1760 N N . PRO A 1 223 ? -20.655 -0.049 3.956 1.00 91.81 223 PRO A N 1
ATOM 1761 C CA . PRO A 1 223 ? -20.731 -0.191 2.496 1.00 91.81 223 PRO A CA 1
ATOM 1762 C C . PRO A 1 223 ? -20.226 1.059 1.757 1.00 91.81 223 PRO A C 1
ATOM 1764 O O . PRO A 1 223 ? -19.521 0.942 0.755 1.00 91.81 223 PRO A O 1
ATOM 1767 N N . THR A 1 224 ? -20.518 2.255 2.274 1.00 94.12 224 THR A N 1
ATOM 1768 C CA . THR A 1 224 ? -20.024 3.523 1.715 1.00 94.12 224 THR A CA 1
ATOM 1769 C C . THR A 1 224 ? -18.517 3.663 1.921 1.00 94.12 224 THR A C 1
ATOM 1771 O O . THR A 1 224 ? -17.793 3.949 0.969 1.00 94.12 224 THR A O 1
ATOM 1774 N N . ALA A 1 225 ? -18.025 3.382 3.132 1.00 94.19 225 ALA A N 1
ATOM 1775 C CA . ALA A 1 225 ? -16.597 3.409 3.437 1.00 94.19 225 ALA A CA 1
ATOM 1776 C C . ALA A 1 225 ? -15.802 2.395 2.598 1.00 94.19 225 ALA A C 1
ATOM 1778 O O . ALA A 1 225 ? -14.726 2.726 2.114 1.00 94.19 225 ALA A O 1
ATOM 1779 N N . THR A 1 226 ? -16.348 1.201 2.348 1.00 93.38 226 THR A N 1
ATOM 1780 C CA . THR A 1 226 ? -15.704 0.168 1.517 1.00 93.38 226 THR A CA 1
ATOM 1781 C C . THR A 1 226 ? -15.505 0.662 0.088 1.00 93.38 226 THR A C 1
ATOM 1783 O O . THR A 1 226 ? -14.414 0.524 -0.453 1.00 93.38 226 THR A O 1
ATOM 1786 N N . ARG A 1 227 ? -16.516 1.308 -0.511 1.00 95.38 227 ARG A N 1
ATOM 1787 C CA . ARG A 1 227 ? -16.406 1.895 -1.860 1.00 95.38 227 ARG A CA 1
ATOM 1788 C C . ARG A 1 227 ? -15.349 2.999 -1.922 1.00 95.38 227 ARG A C 1
ATOM 1790 O O . ARG A 1 227 ? -14.552 3.015 -2.852 1.00 95.38 227 ARG A O 1
ATOM 1797 N N . ILE A 1 228 ? -15.325 3.889 -0.926 1.00 94.62 228 ILE A N 1
ATOM 1798 C CA . ILE A 1 228 ? -14.344 4.982 -0.844 1.00 94.62 228 ILE A CA 1
ATOM 1799 C C . ILE A 1 228 ? -12.927 4.423 -0.677 1.00 94.62 228 ILE A C 1
ATOM 1801 O O . ILE A 1 228 ? -12.026 4.823 -1.408 1.00 94.62 228 ILE A O 1
ATOM 1805 N N . ILE A 1 229 ? -12.723 3.475 0.241 1.00 94.00 229 ILE A N 1
ATOM 1806 C CA . ILE A 1 229 ? -11.403 2.889 0.487 1.00 94.00 229 ILE A CA 1
ATOM 1807 C C . ILE A 1 229 ? -10.936 2.083 -0.729 1.00 94.00 229 ILE A C 1
ATOM 1809 O O . ILE A 1 229 ? -9.795 2.251 -1.131 1.00 94.00 229 ILE A O 1
ATOM 1813 N N . LEU A 1 230 ? -11.793 1.287 -1.378 1.00 94.12 230 LEU A N 1
ATOM 1814 C CA . LEU A 1 230 ? -11.425 0.586 -2.618 1.00 94.12 230 LEU A CA 1
ATOM 1815 C C . LEU A 1 230 ? -11.034 1.556 -3.743 1.00 94.12 230 LEU A C 1
ATOM 1817 O O . LEU A 1 230 ? -10.074 1.287 -4.460 1.00 94.12 230 LEU A O 1
ATOM 1821 N N . ALA A 1 231 ? -11.720 2.697 -3.874 1.00 93.38 231 ALA A N 1
ATOM 1822 C CA . ALA A 1 231 ? -11.330 3.734 -4.828 1.00 93.38 231 ALA A CA 1
ATOM 1823 C C . ALA A 1 231 ? -9.961 4.351 -4.487 1.00 93.38 231 ALA A C 1
ATOM 1825 O O . ALA A 1 231 ? -9.153 4.553 -5.387 1.00 93.38 231 ALA A O 1
ATOM 1826 N N . LEU A 1 232 ? -9.662 4.592 -3.204 1.00 91.56 232 LEU A N 1
ATOM 1827 C CA . LEU A 1 232 ? -8.336 5.047 -2.765 1.00 91.56 232 LEU A CA 1
ATOM 1828 C C . LEU A 1 232 ? -7.251 3.992 -3.038 1.00 91.56 232 LEU A C 1
ATOM 1830 O O . LEU A 1 232 ? -6.213 4.327 -3.595 1.00 91.56 232 LEU A O 1
ATOM 1834 N N . VAL A 1 233 ? -7.508 2.717 -2.727 1.00 91.75 233 VAL A N 1
ATOM 1835 C CA . VAL A 1 233 ? -6.592 1.588 -2.993 1.00 91.75 233 VAL A CA 1
ATOM 1836 C C . VAL A 1 233 ? -6.312 1.408 -4.488 1.00 91.75 233 VAL A C 1
ATOM 1838 O O . VAL A 1 233 ? -5.221 0.991 -4.849 1.00 91.75 233 VAL A O 1
ATOM 1841 N N . ALA A 1 234 ? -7.267 1.731 -5.363 1.00 90.19 234 ALA A N 1
ATOM 1842 C CA . ALA A 1 234 ? -7.071 1.692 -6.813 1.00 90.19 234 ALA A CA 1
ATOM 1843 C C . ALA A 1 234 ? -6.298 2.906 -7.375 1.00 90.19 234 ALA A C 1
ATOM 1845 O O . ALA A 1 234 ? -5.879 2.875 -8.531 1.00 90.19 234 ALA A O 1
ATOM 1846 N N . ILE A 1 235 ? -6.141 3.977 -6.589 1.00 87.81 235 ILE A N 1
ATOM 1847 C CA . ILE A 1 235 ? -5.462 5.227 -6.974 1.00 87.81 235 ILE A CA 1
ATOM 1848 C C . ILE A 1 235 ? -4.036 5.313 -6.390 1.00 87.81 235 ILE A C 1
ATOM 1850 O O . ILE A 1 235 ? -3.196 6.008 -6.966 1.00 87.81 235 ILE A O 1
ATOM 1854 N N . PHE A 1 236 ? -3.772 4.643 -5.262 1.00 85.88 236 PHE A N 1
ATOM 1855 C CA . PHE A 1 236 ? -2.513 4.673 -4.500 1.00 85.88 236 PHE A CA 1
ATOM 1856 C C . PHE A 1 236 ? -1.500 3.587 -4.906 1.00 85.88 236 PHE A C 1
ATOM 1858 O O . PHE A 1 236 ? -0.312 3.961 -5.059 1.00 85.88 236 PHE A O 1
#

pLDDT: mean 79.36, std 19.09, range [30.39, 96.12]

Sequence (236 aa):
MAATIRALAGRPAGLALGLLPLYDGRNLWESTLASSDRERFPEIRFEPYPGCPPLLADPIVQCLILLLVTSVFFLLFPGVDLWFSRLFVDPGHGFAVGRIPFFKVVRDIHRSATWIIPVGMLLLLVLKVAMPWRRALVEPRDFWFVLSTLAIASGVVVNLVFKNNWGRPRPFNVDVFGGDLPFVGAWHMSSYCQRNCSFVSGEASSAIWLLTLLVLVPVAWRPTATRIILALVAIF

Foldseek 3Di:
DDDDDDDDDDDDDDDDPDDDPPDPPPVVVVVVVVVCVCVVDPPPLQPADPPDDPCPSDVVSVVVVVVVVVLVVQVVCVVVVVVVQVVQQDPPPGGNLVVDVVSVVLLVVLVCCLPVVLVVLVVLVVVCVVCVVDDDLFDNVLSVVLNVLCCVFLNPVFAPPWFQWQQAADSRQDVSRPHDDHHDTPPHRDNNHRGRHPPDDSSLRSLVSLLSCLSVDDPVCSVVSVVVSVVSSVSD

Secondary structure (DSSP, 8-state):
------------------------THHHHHHHHHHHHHHHS------PPTT--GGGS-HHHHHHHHHHHHHHHHHH-THHHHHHHHTTEETTTEEGGGT-HHHHHHHHHHHHHHHHHHHHHHHHHHHHHH-TTSPPSS-HHHHHHHHHHIIIIIIIIIIIIIITTS-PPPGGGBGGGT-SB----TT---SS--SS-SSS-HHHHHHHHGGGGGGGS-GGGHHHHHHHHHHHHHH-